Protein AF-A0A6A6FHT8-F1 (afdb_monomer_lite)

InterPro domains:
  IPR003265 HhH-GPD domain [PF00730] (26-100)
  IPR011257 DNA glycosylase [SSF48150] (7-197)
  IPR045138 Methyl-CpG binding protein MeCP2/MBD4 [PTHR15074] (10-194)

Foldseek 3Di:
DFPFLPDPARDDVLVVCQVPLLLSLLLLLLPVQFDCVVSVVLSVVLCVQQVALVSLLPDDLVVQLVSNVVRPVSNVSSVLSNQLSVCCVVQNFAAQWKAFDAQPPHHPFLPPPDHPDIGRGHDLDCGGIDSCPPRGPDDQSSRLSCQQWHVCVRNVQAVTQCRHPGPDPPDDRRNLVGLGPDPVSVSRSCSVCVSVQWRADSVPRDIDGHDPVRNVVSNVD

Sequence (221 aa):
PFPPIGQQFFGIIQEKTWQEPFWMIVATVLLNKTTGRQAAPTFWKIKRRWPEAVDLANADYDELFEMIKHLGLQHQRTKRLQALATAWHTDPPQAGRRYRTLHYPGKGDGKQFKKDETIEEDADHCAGALEIAHIPGCGPYSWDSWRIFCRDVLRGVADDYRGTNAQKDDFEPEWKRVLPGDKELRACLRWMWLKEGIVWNPLTGDRRDATEEEMAKAQRG

Organism: NCBI:txid717836

Secondary structure (DSSP, 8-state):
-PPPTTSS----HHHHHTTSHHHHHHHHHHHTTS-HHHHHHHHHHHHHHS-SHHHHHT--HHHHHHHHGGGS-HHHHHHHHHHHHHHHHHS--BTTBEEE-TT-SSTTTTSSS-TT-EE----S--TTEETTTTSTT--HHHHHHHHHHTHHHHTTS-SSTT-TT-SSTTPPPGGGG---SSHHHHHHHHHHHHHTTEEE-TTT--EEEPPHHHHHHHTT-

Structure (mmCIF, N/CA/C/O backbone):
data_AF-A0A6A6FHT8-F1
#
_entry.id   AF-A0A6A6FHT8-F1
#
loop_
_atom_site.group_PDB
_atom_site.id
_atom_site.type_symbol
_atom_site.label_atom_id
_atom_site.label_alt_id
_atom_site.label_comp_id
_atom_site.label_asym_id
_atom_site.label_entity_id
_atom_site.label_seq_id
_atom_site.pdbx_PDB_ins_code
_atom_site.Cartn_x
_atom_site.Cartn_y
_atom_site.Cartn_z
_atom_site.occupancy
_atom_site.B_iso_or_equiv
_atom_site.auth_seq_id
_atom_site.auth_comp_id
_atom_site.auth_asym_id
_atom_site.auth_atom_id
_atom_site.pdbx_PDB_model_num
ATOM 1 N N . PRO A 1 1 ? -11.183 17.669 3.537 1.00 62.78 1 PRO A N 1
ATOM 2 C CA . PRO A 1 1 ? -12.534 17.065 3.589 1.00 62.78 1 PRO A CA 1
ATOM 3 C C . PRO A 1 1 ? -12.421 15.549 3.443 1.00 62.78 1 PRO A C 1
ATOM 5 O O . PRO A 1 1 ? -11.864 15.084 2.450 1.00 62.78 1 PRO A O 1
ATOM 8 N N . PHE A 1 2 ? -12.849 14.807 4.462 1.00 82.25 2 PHE A N 1
ATOM 9 C CA . PHE A 1 2 ? -12.997 13.358 4.350 1.00 82.25 2 PHE A CA 1
ATOM 10 C C . PHE A 1 2 ? -14.392 13.076 3.783 1.00 82.25 2 PHE A C 1
ATOM 12 O O . PHE A 1 2 ? -15.292 13.895 3.960 1.00 82.25 2 PHE A O 1
ATOM 19 N N . PRO A 1 3 ? -14.602 11.971 3.058 1.00 93.44 3 PRO A N 1
ATOM 20 C CA . PRO A 1 3 ? -15.962 11.593 2.719 1.00 93.44 3 PRO A CA 1
ATOM 21 C C . PRO A 1 3 ? -16.748 11.293 4.007 1.00 93.44 3 PRO A C 1
ATOM 23 O O . PRO A 1 3 ? -16.158 10.808 4.979 1.00 93.44 3 PRO A O 1
ATOM 26 N N . PRO A 1 4 ? -18.072 11.521 4.018 1.00 95.75 4 PRO A N 1
ATOM 27 C CA . PRO A 1 4 ? -18.930 11.086 5.112 1.00 95.75 4 PRO A CA 1
ATOM 28 C C . PRO A 1 4 ? -18.674 9.622 5.483 1.00 95.75 4 PRO A C 1
ATOM 30 O O . PRO A 1 4 ? -18.509 8.783 4.596 1.00 95.75 4 PRO A O 1
ATOM 33 N N . ILE A 1 5 ? -18.691 9.273 6.771 1.00 95.38 5 ILE A N 1
ATOM 34 C CA . ILE A 1 5 ? -18.457 7.881 7.210 1.00 95.38 5 ILE A CA 1
ATOM 35 C C . ILE A 1 5 ? -19.550 6.901 6.757 1.00 95.38 5 ILE A C 1
ATOM 37 O O . ILE A 1 5 ? -19.335 5.696 6.782 1.00 95.38 5 ILE A O 1
ATOM 41 N N . GLY A 1 6 ? -20.695 7.391 6.274 1.00 93.69 6 GLY A N 1
ATOM 42 C CA . GLY A 1 6 ? -21.701 6.558 5.604 1.00 93.69 6 GLY A CA 1
ATOM 43 C C . GLY A 1 6 ? -21.295 6.095 4.197 1.00 93.69 6 GLY A C 1
ATOM 44 O O . GLY A 1 6 ? -21.903 5.174 3.661 1.00 93.69 6 GLY A O 1
ATOM 45 N N . GLN A 1 7 ? -20.274 6.703 3.581 1.00 95.56 7 GLN A N 1
ATOM 46 C CA . GLN A 1 7 ? -19.787 6.296 2.261 1.00 95.56 7 GLN A CA 1
ATOM 47 C C . GLN A 1 7 ? -19.099 4.935 2.318 1.00 95.56 7 GLN A C 1
ATOM 49 O O . GLN A 1 7 ? -18.444 4.586 3.300 1.00 95.56 7 GLN A O 1
ATOM 54 N N . GLN A 1 8 ? -19.196 4.161 1.237 1.00 93.31 8 GLN A N 1
ATOM 55 C CA . GLN A 1 8 ? -18.559 2.846 1.177 1.00 93.31 8 GLN A CA 1
ATOM 56 C C . GLN A 1 8 ? -17.027 2.944 1.105 1.00 93.31 8 GLN A C 1
ATOM 58 O O . GLN A 1 8 ? -16.347 2.099 1.684 1.00 93.31 8 GLN A O 1
ATOM 63 N N . PHE A 1 9 ? -16.489 3.981 0.457 1.00 94.81 9 PHE A N 1
ATOM 64 C CA . PHE A 1 9 ? -15.058 4.132 0.173 1.00 94.81 9 PHE A CA 1
ATOM 65 C C . PHE A 1 9 ? -14.538 5.517 0.563 1.00 94.81 9 PHE A C 1
ATOM 67 O O . PHE A 1 9 ? -15.258 6.512 0.450 1.00 94.81 9 PHE A O 1
ATOM 74 N N . PHE A 1 10 ? -13.265 5.577 0.952 1.00 95.75 10 PHE A N 1
ATOM 75 C CA . PHE A 1 10 ? -12.532 6.824 1.156 1.00 95.75 10 PHE A CA 1
ATOM 76 C C . PHE A 1 10 ? -12.190 7.520 -0.177 1.00 95.75 10 PHE A C 1
ATOM 78 O O . PHE A 1 10 ? -12.208 8.746 -0.285 1.00 95.75 10 PHE A O 1
ATOM 85 N N . GLY A 1 11 ? -11.908 6.734 -1.219 1.00 94.12 11 GLY A N 1
ATOM 86 C CA . GLY A 1 11 ? -11.685 7.190 -2.591 1.00 94.12 11 GLY A CA 1
ATOM 87 C C . GLY A 1 11 ? -10.232 7.148 -3.073 1.00 94.12 11 GLY A C 1
ATOM 88 O O . GLY A 1 11 ? -9.953 7.649 -4.167 1.00 94.12 11 GLY A O 1
ATOM 89 N N . ILE A 1 12 ? -9.309 6.546 -2.316 1.00 95.81 12 ILE A N 1
ATOM 90 C CA . ILE A 1 12 ? -7.924 6.343 -2.776 1.00 95.81 12 ILE A CA 1
ATOM 91 C C . ILE A 1 12 ? -7.831 5.176 -3.766 1.00 95.81 12 ILE A C 1
ATOM 93 O O . ILE A 1 12 ? -8.691 4.299 -3.819 1.00 95.81 12 ILE A O 1
ATOM 97 N N . ILE A 1 13 ? -6.784 5.169 -4.593 1.00 96.19 13 ILE A N 1
ATOM 98 C CA . ILE A 1 13 ? -6.635 4.178 -5.669 1.00 96.19 13 ILE A CA 1
ATOM 99 C C . ILE A 1 13 ? -6.453 2.749 -5.140 1.00 96.19 13 ILE A C 1
ATOM 101 O O . ILE A 1 13 ? -6.876 1.804 -5.801 1.00 96.19 13 ILE A O 1
ATOM 105 N N . GLN A 1 14 ? -5.887 2.588 -3.942 1.00 97.56 14 GLN A N 1
ATOM 106 C CA . GLN A 1 14 ? -5.707 1.293 -3.290 1.00 97.56 14 GLN A CA 1
ATOM 107 C C . GLN A 1 14 ? -7.052 0.587 -3.065 1.00 97.56 14 GLN A C 1
ATOM 109 O O . GLN A 1 14 ? -7.189 -0.580 -3.415 1.00 97.56 14 GLN A O 1
ATOM 114 N N . GLU A 1 15 ? -8.089 1.308 -2.620 1.00 96.50 15 GLU A N 1
ATOM 115 C CA . GLU A 1 15 ? -9.441 0.745 -2.452 1.00 96.50 15 GLU A CA 1
ATOM 116 C C . GLU A 1 15 ? -10.068 0.274 -3.773 1.00 96.50 15 GLU A C 1
ATOM 118 O O . GLU A 1 15 ? -10.983 -0.543 -3.762 1.00 96.50 15 GLU A O 1
ATOM 123 N N . LYS A 1 16 ? -9.583 0.768 -4.918 1.00 95.56 16 LYS A N 1
ATOM 124 C CA . LYS A 1 16 ? -10.068 0.382 -6.252 1.00 95.56 16 LYS A CA 1
ATOM 125 C C . LYS A 1 16 ? -9.263 -0.746 -6.894 1.00 95.56 16 LYS A C 1
ATOM 127 O O . LYS A 1 16 ? -9.655 -1.220 -7.951 1.00 95.56 16 LYS A O 1
ATOM 132 N N . THR A 1 17 ? -8.113 -1.100 -6.323 1.00 97.06 17 THR A N 1
ATOM 133 C CA . THR A 1 17 ? -7.127 -1.995 -6.954 1.00 97.06 17 THR A CA 1
ATOM 134 C C . THR A 1 17 ? -6.677 -3.135 -6.049 1.00 97.06 17 THR A C 1
ATOM 136 O O . THR A 1 17 ? -5.907 -3.974 -6.493 1.00 97.06 17 THR A O 1
ATOM 139 N N . TRP A 1 18 ? -7.157 -3.213 -4.804 1.00 97.75 18 TRP A N 1
ATOM 140 C CA . TRP A 1 18 ? -6.730 -4.233 -3.839 1.00 97.75 18 TRP A CA 1
ATOM 141 C C . TRP A 1 18 ? -6.978 -5.678 -4.298 1.00 97.75 18 TRP A C 1
ATOM 143 O O . TRP A 1 18 ? -6.191 -6.558 -3.972 1.00 97.75 18 TRP A O 1
ATOM 153 N N . GLN A 1 19 ? -8.022 -5.915 -5.102 1.00 97.38 19 GLN A N 1
ATOM 154 C CA . GLN A 1 19 ? -8.317 -7.229 -5.699 1.00 97.38 19 GLN A CA 1
ATOM 155 C C . GLN A 1 19 ? -7.343 -7.615 -6.819 1.00 97.38 19 GLN A C 1
ATOM 157 O O . GLN A 1 19 ? -7.332 -8.752 -7.275 1.00 97.38 19 GLN A O 1
ATOM 162 N N . GLU A 1 20 ? -6.515 -6.671 -7.261 1.00 97.75 20 GLU A N 1
ATOM 163 C CA . GLU A 1 20 ? -5.495 -6.851 -8.284 1.00 97.75 20 GLU A CA 1
ATOM 164 C C . GLU A 1 20 ? -4.140 -6.407 -7.702 1.00 97.75 20 GLU A C 1
ATOM 166 O O . GLU A 1 20 ? -3.636 -5.332 -8.047 1.00 97.75 20 GLU A O 1
ATOM 171 N N . PRO A 1 21 ? -3.527 -7.189 -6.788 1.00 97.81 21 PRO A N 1
ATOM 172 C CA . PRO A 1 21 ? -2.450 -6.685 -5.935 1.00 97.81 21 PRO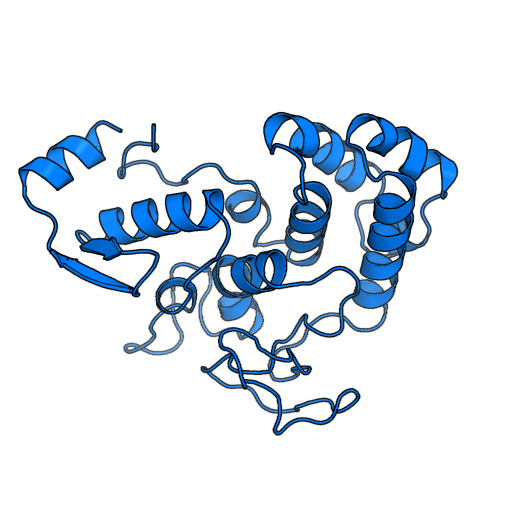 A CA 1
ATOM 173 C C . PRO A 1 21 ? -1.218 -6.189 -6.707 1.00 97.81 21 PRO A C 1
ATOM 175 O O . PRO A 1 21 ? -0.576 -5.223 -6.291 1.00 97.81 21 PRO A O 1
ATOM 178 N N . PHE A 1 22 ? -0.936 -6.775 -7.877 1.00 98.50 22 PHE A N 1
ATOM 179 C CA . PHE A 1 22 ? 0.075 -6.271 -8.813 1.00 98.50 22 PHE A CA 1
ATOM 180 C C . PHE A 1 22 ? -0.175 -4.801 -9.173 1.00 98.50 22 PHE A C 1
ATOM 182 O O . PHE A 1 22 ? 0.691 -3.938 -9.007 1.00 98.50 22 PHE A O 1
ATOM 189 N N . TRP A 1 23 ? -1.396 -4.502 -9.615 1.00 98.50 23 TRP A N 1
ATOM 190 C CA . TRP A 1 23 ? -1.811 -3.167 -10.017 1.00 98.50 23 TRP A CA 1
ATOM 191 C C . TRP A 1 23 ? -1.877 -2.205 -8.832 1.00 98.50 23 TRP A C 1
ATOM 193 O O . TRP A 1 23 ? -1.527 -1.032 -8.989 1.00 98.50 23 TRP A O 1
ATOM 203 N N . MET A 1 24 ? -2.219 -2.684 -7.632 1.00 98.12 24 MET A N 1
ATOM 204 C CA . MET A 1 24 ? -2.124 -1.870 -6.419 1.00 98.12 24 MET A CA 1
ATOM 205 C C . MET A 1 24 ? -0.680 -1.403 -6.170 1.00 98.12 24 MET A C 1
ATOM 207 O O . MET A 1 24 ? -0.456 -0.220 -5.913 1.00 98.12 24 MET A O 1
ATOM 211 N N . ILE A 1 25 ? 0.319 -2.282 -6.310 1.00 98.38 25 ILE A N 1
ATOM 212 C CA . ILE A 1 25 ? 1.737 -1.914 -6.133 1.00 98.38 25 ILE A CA 1
ATOM 213 C C . ILE A 1 25 ? 2.242 -1.031 -7.285 1.00 98.38 25 ILE A C 1
ATOM 215 O O . ILE A 1 25 ? 2.976 -0.068 -7.050 1.00 98.38 25 ILE A O 1
ATOM 219 N N . VAL A 1 26 ? 1.811 -1.263 -8.527 1.00 98.25 26 VAL A N 1
ATOM 220 C CA . VAL A 1 26 ? 2.105 -0.340 -9.640 1.00 98.25 26 VAL A CA 1
ATOM 221 C C . VAL A 1 26 ? 1.583 1.069 -9.332 1.00 98.25 26 VAL A C 1
ATOM 223 O O . VAL A 1 26 ? 2.289 2.059 -9.555 1.00 98.25 26 VAL A O 1
ATOM 226 N N . ALA A 1 27 ? 0.381 1.184 -8.759 1.00 97.75 27 ALA A N 1
ATOM 227 C CA . ALA A 1 27 ? -0.177 2.469 -8.357 1.00 97.75 27 ALA A CA 1
ATOM 228 C C . ALA A 1 27 ? 0.691 3.167 -7.294 1.00 97.75 27 ALA A C 1
ATOM 230 O O . ALA A 1 27 ? 0.946 4.369 -7.422 1.00 97.75 27 ALA A O 1
ATOM 231 N N . THR A 1 28 ? 1.216 2.447 -6.294 1.00 97.19 28 THR A N 1
ATOM 232 C CA . THR A 1 28 ? 2.087 3.064 -5.274 1.00 97.19 28 THR A CA 1
ATOM 233 C C . THR A 1 28 ? 3.394 3.589 -5.871 1.00 97.19 28 THR A C 1
ATOM 235 O O . THR A 1 28 ? 3.855 4.668 -5.490 1.00 97.19 28 THR A O 1
ATOM 238 N N . VAL A 1 29 ? 3.962 2.902 -6.870 1.00 95.75 29 VAL A N 1
ATOM 239 C CA . VAL A 1 29 ? 5.155 3.379 -7.592 1.00 95.75 29 VAL A CA 1
ATOM 240 C C . VAL A 1 29 ? 4.874 4.680 -8.345 1.00 95.75 29 VAL A C 1
ATOM 242 O O . VAL A 1 29 ? 5.706 5.592 -8.312 1.00 95.75 29 VAL A O 1
ATOM 245 N N . LEU A 1 30 ? 3.706 4.809 -8.982 1.00 96.38 30 LEU A N 1
ATOM 246 C CA . LEU A 1 30 ? 3.309 6.031 -9.693 1.00 96.38 30 LEU A CA 1
ATOM 247 C C . LEU A 1 30 ? 3.000 7.208 -8.757 1.00 96.38 30 LEU A C 1
ATOM 249 O O . LEU A 1 30 ? 3.152 8.360 -9.168 1.00 96.38 30 LEU A O 1
ATOM 253 N N . LEU A 1 31 ? 2.581 6.941 -7.520 1.00 95.94 31 LEU A N 1
ATOM 254 C CA . LEU A 1 31 ? 2.260 7.957 -6.511 1.00 95.94 31 LEU A CA 1
ATOM 255 C C . LEU A 1 31 ? 3.491 8.489 -5.764 1.00 95.94 31 LEU A C 1
ATOM 257 O O . LEU A 1 31 ? 3.417 9.518 -5.089 1.00 95.94 31 LEU A O 1
ATOM 261 N N . ASN A 1 32 ? 4.653 7.852 -5.917 1.00 91.88 32 ASN A N 1
ATOM 262 C CA . ASN A 1 32 ? 5.889 8.321 -5.300 1.00 91.88 32 ASN A CA 1
ATOM 263 C C . ASN A 1 32 ? 6.268 9.720 -5.804 1.00 91.88 32 ASN A C 1
ATOM 265 O O . ASN A 1 32 ? 6.739 9.886 -6.930 1.00 91.88 32 ASN A O 1
ATOM 269 N N . LYS A 1 33 ? 6.100 10.718 -4.926 1.00 89.75 33 LYS A N 1
ATOM 270 C CA . LYS A 1 33 ? 6.314 12.150 -5.213 1.00 89.75 33 LYS A CA 1
ATOM 271 C C . LYS A 1 33 ? 5.420 12.693 -6.341 1.00 89.75 33 LYS A C 1
ATOM 273 O O . LYS A 1 33 ? 5.775 13.678 -6.979 1.00 89.75 33 LYS A O 1
ATOM 278 N N . THR A 1 34 ? 4.243 12.103 -6.546 1.00 91.75 34 THR A N 1
ATOM 279 C CA . THR A 1 34 ? 3.264 12.544 -7.552 1.00 91.75 34 THR A CA 1
ATOM 280 C C . THR A 1 34 ? 1.866 12.532 -6.949 1.00 91.75 34 THR A C 1
ATOM 282 O O . THR A 1 34 ? 1.503 11.622 -6.212 1.00 91.75 34 THR A O 1
ATOM 285 N N . THR A 1 35 ? 1.052 13.542 -7.257 1.00 91.62 35 THR A N 1
ATOM 286 C CA . THR A 1 35 ? -0.326 13.582 -6.750 1.00 91.62 35 THR A CA 1
ATOM 287 C C . THR A 1 35 ? -1.192 12.508 -7.409 1.00 91.62 35 THR A C 1
ATOM 289 O O . THR A 1 35 ? -1.043 12.225 -8.599 1.00 91.62 35 THR A O 1
ATOM 292 N N . GLY A 1 36 ? -2.168 11.967 -6.673 1.00 91.50 36 GLY A N 1
ATOM 293 C CA . GLY A 1 36 ? -3.128 11.010 -7.235 1.00 91.50 36 GLY A CA 1
ATOM 294 C C . GLY A 1 36 ? -3.889 11.557 -8.443 1.00 91.50 36 GLY A C 1
ATOM 295 O O . GLY A 1 36 ? -4.091 10.835 -9.414 1.00 91.50 36 GLY A O 1
ATOM 296 N N . ARG A 1 37 ? -4.211 12.858 -8.449 1.00 92.88 37 ARG A N 1
ATOM 297 C CA . ARG A 1 37 ? -4.861 13.532 -9.586 1.00 92.88 37 ARG A CA 1
ATOM 298 C C . ARG A 1 37 ? -4.039 13.449 -10.877 1.00 92.88 37 ARG A C 1
ATOM 300 O O . ARG A 1 37 ? -4.622 13.323 -11.948 1.00 92.88 37 ARG A O 1
ATOM 307 N N . GLN A 1 38 ? -2.713 13.526 -10.781 1.00 94.25 38 GLN A N 1
ATOM 308 C CA . GLN A 1 38 ? -1.818 13.416 -11.935 1.00 94.25 38 GLN A CA 1
ATOM 309 C C . GLN A 1 38 ? -1.534 11.956 -12.300 1.00 94.25 38 GLN A C 1
ATOM 311 O O . GLN A 1 38 ? -1.546 11.606 -13.475 1.00 94.25 38 GLN A O 1
ATOM 316 N N . ALA A 1 39 ? -1.300 11.097 -11.305 1.00 96.06 39 ALA A N 1
ATOM 317 C CA . ALA A 1 39 ? -0.925 9.705 -11.535 1.00 96.06 39 ALA A CA 1
ATOM 318 C C . ALA A 1 39 ? -2.093 8.829 -12.021 1.00 96.06 39 ALA A C 1
ATOM 320 O O . ALA A 1 39 ? -1.877 7.960 -12.862 1.00 96.06 39 ALA A O 1
ATOM 321 N N . ALA A 1 40 ? -3.322 9.047 -11.536 1.00 96.38 40 ALA A N 1
ATOM 322 C CA . ALA A 1 40 ? -4.447 8.146 -11.798 1.00 96.38 40 ALA A CA 1
ATOM 323 C C . ALA A 1 40 ? -4.811 8.004 -13.291 1.00 96.38 40 ALA A C 1
ATOM 325 O O . ALA A 1 40 ? -4.953 6.868 -13.742 1.00 96.38 40 ALA A O 1
ATOM 326 N N . PRO A 1 41 ? -4.921 9.075 -14.106 1.00 97.19 41 PRO A N 1
ATOM 327 C CA . PRO A 1 41 ? -5.200 8.917 -15.537 1.00 97.19 41 PRO A CA 1
ATOM 328 C C . PRO A 1 41 ? -4.133 8.088 -16.261 1.00 97.19 41 PRO A C 1
ATOM 330 O O . PRO A 1 41 ? -4.454 7.283 -17.132 1.00 97.19 41 PRO A O 1
ATOM 333 N N . THR A 1 42 ? -2.868 8.270 -15.888 1.00 97.69 42 THR A N 1
ATOM 334 C CA . THR A 1 42 ? -1.732 7.552 -16.475 1.00 97.69 42 THR A CA 1
ATOM 335 C C . THR A 1 42 ? -1.700 6.099 -16.027 1.00 97.69 42 THR A C 1
ATOM 337 O O . THR A 1 42 ? -1.512 5.224 -16.864 1.00 97.69 42 THR A O 1
ATOM 340 N N . PHE A 1 43 ? -1.990 5.824 -14.755 1.00 98.31 43 PHE A N 1
ATOM 341 C CA . PHE A 1 43 ? -2.168 4.466 -14.242 1.00 98.31 43 PHE A CA 1
ATOM 342 C C . PHE A 1 43 ? -3.182 3.671 -15.077 1.00 98.31 43 PHE A C 1
ATOM 344 O O . PHE A 1 43 ? -2.860 2.596 -15.575 1.00 98.31 43 PHE A O 1
ATOM 351 N N . TRP A 1 44 ? -4.378 4.223 -15.308 1.00 98.06 44 TRP A N 1
ATOM 352 C CA . TRP A 1 44 ? -5.414 3.526 -16.078 1.00 98.06 44 TRP A CA 1
ATOM 353 C C . TRP A 1 44 ? -5.043 3.344 -17.554 1.00 98.06 44 TRP A C 1
ATOM 355 O O . TRP A 1 44 ? -5.445 2.357 -18.167 1.00 98.06 44 TRP A O 1
ATOM 365 N N . LYS A 1 45 ? -4.265 4.268 -18.138 1.00 98.31 45 LYS A N 1
ATOM 366 C CA . LYS A 1 45 ? -3.719 4.102 -19.495 1.00 98.31 45 LYS A CA 1
ATOM 367 C C . LYS A 1 45 ? -2.707 2.957 -19.557 1.00 98.31 45 LYS A C 1
ATOM 369 O O . LYS A 1 45 ? -2.828 2.138 -20.461 1.00 98.31 45 LYS A O 1
ATOM 374 N N . ILE A 1 46 ? -1.782 2.881 -18.595 1.00 98.44 46 ILE A N 1
ATOM 375 C CA . ILE A 1 46 ? -0.795 1.794 -18.482 1.00 98.44 46 ILE A CA 1
ATOM 376 C C . ILE A 1 46 ? -1.520 0.457 -18.330 1.00 98.44 46 ILE A C 1
ATOM 378 O O . ILE A 1 46 ? -1.325 -0.419 -19.163 1.00 98.44 46 ILE A O 1
ATOM 382 N N . LYS A 1 47 ? -2.418 0.335 -17.342 1.00 98.38 47 LYS A N 1
ATOM 383 C CA . LYS A 1 47 ? -3.183 -0.896 -17.082 1.00 98.38 47 LYS A CA 1
ATOM 384 C C . LYS A 1 47 ? -3.978 -1.363 -18.300 1.00 98.38 47 LYS A C 1
ATOM 386 O O . LYS A 1 47 ? -4.055 -2.547 -18.579 1.00 98.38 47 LYS A O 1
ATOM 391 N N . ARG A 1 48 ? -4.573 -0.438 -19.059 1.00 98.44 48 ARG A N 1
ATOM 392 C CA . ARG A 1 48 ? -5.293 -0.791 -20.292 1.00 98.44 48 ARG A CA 1
ATOM 393 C C . ARG A 1 48 ? -4.351 -1.231 -21.416 1.00 98.44 48 ARG A C 1
ATOM 395 O O . ARG A 1 48 ? -4.737 -2.059 -22.232 1.00 98.44 48 ARG A O 1
ATOM 402 N N . ARG A 1 49 ? -3.167 -0.622 -21.515 1.00 98.50 49 ARG A N 1
ATOM 403 C CA . ARG A 1 49 ? -2.202 -0.880 -22.592 1.00 98.50 49 ARG A CA 1
ATOM 404 C C . ARG A 1 49 ? -1.431 -2.185 -22.389 1.00 98.50 49 ARG A C 1
ATOM 406 O O . ARG A 1 49 ? -1.132 -2.848 -23.382 1.00 98.50 49 ARG A O 1
ATOM 413 N N . TRP A 1 50 ? -1.140 -2.514 -21.135 1.00 98.50 50 TRP A N 1
ATOM 414 C CA . TRP A 1 50 ? -0.431 -3.709 -20.691 1.00 98.50 50 TRP A CA 1
ATOM 415 C C . TRP A 1 50 ? -1.228 -4.341 -19.541 1.00 98.50 50 TRP A C 1
ATOM 417 O O . TRP A 1 50 ? -0.982 -3.969 -18.399 1.00 98.50 50 TRP A O 1
ATOM 427 N N . PRO A 1 51 ? -2.235 -5.189 -19.823 1.00 97.56 51 PRO A N 1
ATOM 428 C CA . PRO A 1 51 ? -3.167 -5.707 -18.812 1.00 97.56 51 PRO A CA 1
ATOM 429 C C . PRO A 1 51 ? -2.550 -6.634 -17.764 1.00 97.56 51 PRO A C 1
ATOM 431 O O . PRO A 1 51 ? -2.994 -6.623 -16.613 1.00 97.56 51 PRO A O 1
ATOM 434 N N . GLU A 1 52 ? -1.511 -7.380 -18.134 1.00 97.69 52 GLU A N 1
ATOM 435 C CA . GLU A 1 52 ? -0.839 -8.334 -17.255 1.00 97.69 52 GLU A CA 1
ATOM 436 C C . GLU A 1 52 ? 0.578 -7.880 -16.880 1.00 97.69 52 GLU A C 1
ATOM 438 O O . GLU A 1 52 ? 1.211 -7.060 -17.555 1.00 97.69 52 GLU A O 1
ATOM 443 N N . ALA A 1 53 ? 1.128 -8.459 -15.808 1.00 98.25 53 ALA A N 1
ATOM 444 C CA . ALA A 1 53 ? 2.497 -8.163 -15.379 1.00 98.25 53 ALA A CA 1
ATOM 445 C C . ALA A 1 53 ? 3.533 -8.470 -16.473 1.00 98.25 53 ALA A C 1
ATOM 447 O O . ALA A 1 53 ? 4.464 -7.696 -16.677 1.00 98.25 53 ALA A O 1
ATOM 448 N N . VAL A 1 54 ? 3.346 -9.558 -17.226 1.00 98.44 54 VAL A N 1
ATOM 449 C CA . VAL A 1 54 ? 4.233 -9.926 -18.341 1.00 98.44 54 VAL A CA 1
ATOM 450 C C . VAL A 1 54 ? 4.205 -8.899 -19.477 1.00 98.44 54 VAL A C 1
ATOM 452 O O . VAL A 1 54 ? 5.243 -8.625 -20.079 1.00 98.44 54 VAL A O 1
ATOM 455 N N . ASP A 1 55 ? 3.056 -8.272 -19.734 1.00 98.50 55 ASP A N 1
ATOM 456 C CA . ASP A 1 55 ? 2.930 -7.247 -20.770 1.00 98.50 55 ASP A CA 1
ATOM 457 C C . ASP A 1 55 ? 3.706 -5.991 -20.375 1.00 98.50 55 ASP A C 1
ATOM 459 O O . ASP A 1 55 ? 4.433 -5.429 -21.192 1.00 98.50 55 ASP A O 1
ATOM 463 N N . LEU A 1 56 ? 3.591 -5.565 -19.110 1.00 98.56 56 LEU A N 1
ATOM 464 C CA . LEU A 1 56 ? 4.304 -4.388 -18.610 1.00 98.56 56 LEU A CA 1
ATOM 465 C C . LEU A 1 56 ? 5.810 -4.649 -18.480 1.00 98.56 56 LEU A C 1
ATOM 467 O O . LEU A 1 56 ? 6.612 -3.739 -18.686 1.00 98.56 56 LEU A O 1
ATOM 471 N N . ALA A 1 57 ? 6.203 -5.885 -18.167 1.00 98.44 57 ALA A N 1
ATOM 472 C CA . ALA A 1 57 ? 7.601 -6.302 -18.140 1.00 98.44 57 ALA A CA 1
ATOM 473 C C . ALA A 1 57 ? 8.249 -6.216 -19.532 1.00 98.44 57 ALA A C 1
ATOM 475 O O . ALA A 1 57 ? 9.386 -5.765 -19.649 1.00 98.44 57 ALA A O 1
ATOM 476 N N . ASN A 1 58 ? 7.507 -6.602 -20.576 1.00 98.38 58 ASN A N 1
ATOM 477 C CA . ASN A 1 58 ? 7.950 -6.583 -21.974 1.00 98.38 58 ASN A CA 1
ATOM 478 C C . ASN A 1 58 ? 7.579 -5.291 -22.721 1.00 98.38 58 ASN A C 1
ATOM 480 O O . ASN A 1 58 ? 7.764 -5.209 -23.936 1.00 98.38 58 ASN A O 1
ATOM 484 N N . ALA A 1 59 ? 7.038 -4.292 -22.020 1.00 98.38 59 ALA A N 1
ATOM 485 C CA . ALA A 1 59 ? 6.679 -3.016 -22.613 1.00 98.38 59 ALA A CA 1
ATOM 486 C C . ALA A 1 59 ? 7.901 -2.360 -23.262 1.00 98.38 59 ALA A C 1
ATOM 488 O O . ALA A 1 59 ? 8.987 -2.354 -22.674 1.00 98.38 59 ALA A O 1
ATOM 489 N N . ASP A 1 60 ? 7.709 -1.755 -24.435 1.00 98.44 60 ASP A N 1
ATOM 490 C CA . ASP A 1 60 ? 8.738 -0.914 -25.034 1.00 98.44 60 ASP A CA 1
ATOM 491 C C . ASP A 1 60 ? 9.092 0.234 -24.075 1.00 98.44 60 ASP A C 1
ATOM 493 O O . ASP A 1 60 ? 8.215 0.896 -23.501 1.00 98.44 60 ASP A O 1
ATOM 497 N N . TYR A 1 61 ? 10.394 0.434 -23.860 1.00 98.19 61 TYR A N 1
ATOM 498 C CA . TYR A 1 61 ? 10.876 1.405 -22.885 1.00 98.19 61 TYR A CA 1
ATOM 499 C C . TYR A 1 61 ? 10.445 2.825 -23.264 1.00 98.19 61 TYR A C 1
ATOM 501 O O . TYR A 1 61 ? 10.006 3.574 -22.386 1.00 98.19 61 TYR A O 1
ATOM 509 N N . ASP A 1 62 ? 10.559 3.190 -24.543 1.00 98.31 62 ASP A N 1
ATOM 510 C CA . ASP A 1 62 ? 10.263 4.538 -25.021 1.00 98.31 62 ASP A CA 1
ATOM 511 C C . ASP A 1 62 ? 8.752 4.801 -25.001 1.00 98.31 62 ASP A C 1
ATOM 513 O O . ASP A 1 62 ? 8.327 5.864 -24.543 1.00 98.31 62 ASP A O 1
ATOM 517 N N . GLU A 1 63 ? 7.922 3.818 -25.362 1.00 98.38 63 GLU A N 1
ATOM 518 C CA . GLU A 1 63 ? 6.459 3.903 -25.240 1.00 98.38 63 GLU A CA 1
ATOM 519 C C . GLU A 1 63 ? 6.027 4.145 -23.782 1.00 98.38 63 GLU A C 1
ATOM 521 O O . GLU A 1 63 ? 5.252 5.068 -23.491 1.00 98.38 63 GLU A O 1
ATOM 526 N N . LEU A 1 64 ? 6.543 3.351 -22.836 1.00 98.44 64 LEU A N 1
ATOM 527 C CA . LEU A 1 64 ? 6.226 3.513 -21.414 1.00 98.44 64 LEU A CA 1
ATOM 528 C C . LEU A 1 64 ? 6.762 4.842 -20.867 1.00 98.44 64 LEU A C 1
ATOM 530 O O . LEU A 1 64 ? 6.062 5.535 -20.121 1.00 98.44 64 LEU A O 1
ATOM 534 N N . PHE A 1 65 ? 7.984 5.220 -21.242 1.00 98.31 65 PHE A N 1
ATOM 535 C CA . PHE A 1 65 ? 8.597 6.490 -20.865 1.00 98.31 65 PHE A CA 1
ATOM 536 C C . PHE A 1 65 ? 7.756 7.682 -21.319 1.00 98.31 65 PHE A C 1
ATOM 538 O O . PHE A 1 65 ? 7.431 8.550 -20.504 1.00 98.31 65 PHE A O 1
ATOM 545 N N . GLU A 1 66 ? 7.355 7.707 -22.586 1.00 98.12 66 GLU A N 1
ATOM 546 C CA . GLU A 1 66 ? 6.533 8.767 -23.165 1.00 98.12 66 GLU A CA 1
ATOM 547 C C . GLU A 1 66 ? 5.186 8.892 -22.447 1.00 98.12 66 GLU A C 1
ATOM 549 O O . GLU A 1 66 ? 4.717 10.003 -22.177 1.00 98.12 66 GLU A O 1
ATOM 554 N N . MET A 1 67 ? 4.603 7.763 -22.034 1.00 97.44 67 MET A N 1
ATOM 555 C CA . MET A 1 67 ? 3.357 7.749 -21.273 1.00 97.44 67 MET A CA 1
ATOM 556 C C . MET A 1 67 ? 3.504 8.374 -19.879 1.00 97.44 67 MET A C 1
ATOM 558 O O . MET A 1 67 ? 2.570 9.027 -19.410 1.00 97.44 67 MET A O 1
ATOM 562 N N . ILE A 1 68 ? 4.657 8.225 -19.214 1.00 96.81 68 ILE A N 1
ATOM 563 C CA . ILE A 1 68 ? 4.860 8.681 -17.826 1.00 96.81 68 ILE A CA 1
ATOM 564 C C . ILE A 1 68 ? 5.705 9.950 -17.681 1.00 96.81 68 ILE A C 1
ATOM 566 O O . ILE A 1 68 ? 5.802 10.473 -16.569 1.00 96.81 68 ILE A O 1
ATOM 570 N N . LYS A 1 69 ? 6.303 10.476 -18.760 1.00 96.00 69 LYS A N 1
ATOM 571 C CA . LYS A 1 69 ? 7.282 11.581 -18.694 1.00 96.00 69 LYS A CA 1
ATOM 572 C C . LYS A 1 69 ? 6.793 12.826 -17.959 1.00 96.00 69 LYS A C 1
ATOM 574 O O . LYS A 1 69 ? 7.567 13.500 -17.288 1.00 96.00 69 LYS A O 1
ATOM 579 N N . HIS A 1 70 ? 5.493 13.093 -18.034 1.00 95.44 70 HIS A N 1
ATOM 580 C CA . HIS A 1 70 ? 4.844 14.240 -17.404 1.00 95.44 70 HIS A CA 1
ATOM 581 C C . HIS A 1 70 ? 4.679 14.110 -15.877 1.00 95.44 70 HIS A C 1
ATOM 583 O O . HIS A 1 70 ? 4.286 15.076 -15.227 1.00 95.44 70 HIS A O 1
ATOM 589 N N . LEU A 1 71 ? 4.953 12.939 -15.291 1.00 95.12 71 LEU A N 1
ATOM 590 C CA . LEU A 1 71 ? 4.817 12.694 -13.850 1.00 95.12 71 LEU A CA 1
ATOM 591 C C . LEU A 1 71 ? 6.097 12.994 -13.050 1.00 95.12 71 LEU A C 1
ATOM 593 O O . LEU A 1 71 ? 6.050 13.003 -11.818 1.00 95.12 71 LEU A O 1
ATOM 597 N N . GLY A 1 72 ? 7.221 13.236 -13.735 1.00 91.94 72 GLY A N 1
ATOM 598 C CA . GLY A 1 72 ? 8.544 13.398 -13.131 1.00 91.94 72 GLY A CA 1
ATOM 599 C C . GLY A 1 72 ? 9.201 12.073 -12.719 1.00 91.94 72 GLY A C 1
ATOM 600 O O . GLY A 1 72 ? 8.552 11.029 -12.615 1.00 91.94 72 GLY A O 1
ATOM 601 N N . LEU A 1 73 ? 10.522 12.107 -12.488 1.00 92.81 73 LEU A N 1
ATOM 602 C CA . LEU A 1 73 ? 11.357 10.927 -12.184 1.00 92.81 73 LEU A CA 1
ATOM 603 C C . LEU A 1 73 ? 11.241 9.809 -13.235 1.00 92.81 73 LEU A C 1
ATOM 605 O O . LEU A 1 73 ? 11.442 8.632 -12.940 1.00 92.81 73 LEU A O 1
ATOM 609 N N . GLN A 1 74 ? 10.910 10.178 -14.466 1.00 93.06 74 GLN A N 1
ATOM 610 C CA . GLN A 1 74 ? 10.421 9.290 -15.507 1.00 93.06 74 GLN A CA 1
ATOM 611 C C . GLN A 1 74 ? 11.404 8.175 -15.865 1.00 93.06 74 GLN A C 1
ATOM 613 O O . GLN A 1 74 ? 11.009 7.022 -15.846 1.00 93.06 74 GLN A O 1
ATOM 618 N N . HIS A 1 75 ? 12.701 8.460 -16.037 1.00 95.69 75 HIS A N 1
ATOM 619 C CA . HIS A 1 75 ? 13.697 7.415 -16.315 1.00 95.69 75 HIS A CA 1
ATOM 620 C C . HIS A 1 75 ? 13.762 6.362 -15.203 1.00 95.69 75 HIS A C 1
ATOM 622 O O . HIS A 1 75 ? 13.791 5.161 -15.464 1.00 95.69 75 HIS A O 1
ATOM 628 N N . GLN A 1 76 ? 13.776 6.806 -13.943 1.00 95.75 76 GLN A N 1
ATOM 629 C CA . GLN A 1 76 ? 13.801 5.895 -12.802 1.00 95.75 76 GLN A CA 1
ATOM 630 C C . GLN A 1 76 ? 12.478 5.133 -12.680 1.00 95.75 76 GLN A C 1
ATOM 632 O O . GLN A 1 76 ? 12.476 3.955 -12.335 1.00 95.75 76 GLN A O 1
ATOM 637 N N . ARG A 1 77 ? 11.358 5.797 -12.962 1.00 95.69 77 ARG A N 1
ATOM 638 C CA . ARG A 1 77 ? 10.019 5.224 -12.879 1.00 95.69 77 ARG A CA 1
ATOM 639 C C . ARG A 1 77 ? 9.776 4.177 -13.964 1.00 95.69 77 ARG A C 1
ATOM 641 O O . ARG A 1 77 ? 9.306 3.106 -13.614 1.00 95.69 77 ARG A O 1
ATOM 648 N N . THR A 1 78 ? 10.165 4.429 -15.214 1.00 97.69 78 THR A N 1
ATOM 649 C CA . THR A 1 78 ? 10.066 3.461 -16.321 1.00 97.69 78 THR A CA 1
ATOM 650 C C . THR A 1 78 ? 10.818 2.184 -15.963 1.00 97.69 78 THR A C 1
ATOM 652 O O . THR A 1 78 ? 10.221 1.113 -15.912 1.00 97.69 78 THR A O 1
ATOM 655 N N . LYS A 1 79 ? 12.098 2.314 -15.579 1.00 97.56 79 LYS A N 1
ATOM 656 C CA . LYS A 1 79 ? 12.931 1.169 -15.176 1.00 97.56 79 LYS A CA 1
ATOM 657 C C . LYS A 1 79 ? 12.346 0.414 -13.984 1.00 97.56 79 LYS A C 1
ATOM 659 O O . LYS A 1 79 ? 12.366 -0.810 -13.965 1.00 97.56 79 LYS A O 1
ATOM 664 N N . ARG A 1 80 ? 11.828 1.134 -12.982 1.00 97.25 80 ARG A N 1
ATOM 665 C CA . ARG A 1 80 ? 11.200 0.518 -11.803 1.00 97.25 80 ARG A CA 1
ATOM 666 C C . ARG A 1 80 ? 9.928 -0.239 -12.154 1.00 97.25 80 ARG A C 1
ATOM 668 O O . ARG A 1 80 ? 9.749 -1.319 -11.621 1.00 97.25 80 ARG A O 1
ATOM 675 N N . LEU A 1 81 ? 9.071 0.307 -13.015 1.00 98.25 81 LEU A N 1
ATOM 676 C CA . LEU A 1 81 ? 7.837 -0.360 -13.433 1.00 98.25 81 LEU A CA 1
ATOM 677 C C . LEU A 1 81 ? 8.134 -1.662 -14.178 1.00 98.25 81 LEU A C 1
ATOM 679 O O . LEU A 1 81 ? 7.560 -2.684 -13.824 1.00 98.25 81 LEU A O 1
ATOM 683 N N . GLN A 1 82 ? 9.074 -1.644 -15.127 1.00 98.50 82 GLN A N 1
ATOM 684 C CA . GLN A 1 82 ? 9.501 -2.858 -15.829 1.00 98.50 82 GLN A CA 1
ATOM 685 C C . GLN A 1 82 ? 10.121 -3.874 -14.862 1.00 98.50 82 GLN A C 1
ATOM 687 O O . GLN A 1 82 ? 9.691 -5.018 -14.833 1.00 98.50 82 GLN A O 1
ATOM 692 N N . ALA A 1 83 ? 11.062 -3.458 -14.004 1.00 98.56 83 ALA A N 1
ATOM 693 C CA . ALA A 1 83 ? 11.708 -4.364 -13.048 1.00 98.56 83 ALA A CA 1
ATOM 694 C C . ALA A 1 83 ? 10.726 -4.966 -12.027 1.00 98.56 83 ALA A C 1
ATOM 696 O O . ALA A 1 83 ? 10.818 -6.148 -11.704 1.00 98.56 83 ALA A O 1
ATOM 697 N N . LEU A 1 84 ? 9.781 -4.162 -11.532 1.00 98.56 84 LEU A N 1
ATOM 698 C CA . LEU A 1 84 ? 8.684 -4.614 -10.678 1.00 98.56 84 LEU A CA 1
ATOM 699 C C . LEU A 1 84 ? 7.845 -5.659 -11.409 1.00 98.56 84 LEU A C 1
ATOM 701 O O . LEU A 1 84 ? 7.594 -6.724 -10.855 1.00 98.56 84 LEU A O 1
ATOM 705 N N . ALA A 1 85 ? 7.439 -5.373 -12.646 1.00 98.69 85 ALA A N 1
ATOM 706 C CA . ALA A 1 85 ? 6.611 -6.262 -13.448 1.00 98.69 85 ALA A CA 1
ATOM 707 C C . ALA A 1 85 ? 7.321 -7.581 -13.780 1.00 98.69 85 ALA A C 1
ATOM 709 O O . ALA A 1 85 ? 6.728 -8.646 -13.617 1.00 98.69 85 ALA A O 1
ATOM 710 N N . THR A 1 86 ? 8.609 -7.537 -14.138 1.00 98.75 86 THR A N 1
ATOM 711 C CA . THR A 1 86 ? 9.440 -8.733 -14.326 1.00 98.75 86 THR A CA 1
ATOM 712 C C . THR A 1 86 ? 9.507 -9.565 -13.049 1.00 98.75 86 THR A C 1
ATOM 714 O O . THR A 1 86 ? 9.275 -10.771 -13.100 1.00 98.75 86 THR A O 1
ATOM 717 N N . ALA A 1 87 ? 9.793 -8.940 -11.901 1.00 98.44 87 ALA A N 1
ATOM 718 C CA . ALA A 1 87 ? 9.887 -9.651 -10.628 1.00 98.44 87 ALA A CA 1
ATOM 719 C C . ALA A 1 87 ? 8.544 -10.263 -10.216 1.00 98.44 87 ALA A C 1
ATOM 721 O O . ALA A 1 87 ? 8.510 -11.417 -9.811 1.00 98.44 87 ALA A O 1
ATOM 722 N N . TRP A 1 88 ? 7.443 -9.528 -10.385 1.00 98.56 88 TRP A N 1
ATOM 723 C CA . TRP A 1 88 ? 6.101 -10.018 -10.074 1.00 98.56 88 TRP A CA 1
ATOM 724 C C . TRP A 1 88 ? 5.689 -11.188 -10.963 1.00 98.56 88 TRP A C 1
ATOM 726 O O . TRP A 1 88 ? 5.089 -12.143 -10.486 1.00 98.56 88 TRP A O 1
ATOM 736 N N . HIS A 1 89 ? 6.004 -11.118 -12.256 1.00 98.38 89 HIS A N 1
ATOM 737 C CA . HIS A 1 89 ? 5.727 -12.208 -13.185 1.00 98.38 89 HIS A CA 1
ATOM 738 C C . HIS A 1 89 ? 6.570 -13.456 -12.877 1.00 98.38 89 HIS A C 1
ATOM 740 O O . HIS A 1 89 ? 6.078 -14.570 -13.015 1.00 98.38 89 HIS A O 1
ATOM 746 N N . THR A 1 90 ? 7.823 -13.266 -12.451 1.00 98.19 90 THR A N 1
ATOM 747 C CA . THR A 1 90 ? 8.774 -14.361 -12.197 1.00 98.19 90 THR A CA 1
ATOM 748 C C . THR A 1 90 ? 8.550 -15.034 -10.841 1.00 98.19 90 THR A C 1
ATOM 750 O O . THR A 1 90 ? 8.566 -16.258 -10.758 1.00 98.19 90 THR A O 1
ATOM 753 N N . ASP A 1 91 ? 8.369 -14.249 -9.779 1.00 97.19 91 ASP A N 1
ATOM 754 C CA . ASP A 1 91 ? 8.213 -14.721 -8.399 1.00 97.19 91 ASP A CA 1
ATOM 755 C C . ASP A 1 91 ? 7.117 -13.899 -7.693 1.00 97.19 91 ASP A C 1
ATOM 757 O O . ASP A 1 91 ? 7.427 -12.987 -6.913 1.00 97.19 91 ASP A O 1
ATOM 761 N N . PRO A 1 92 ? 5.827 -14.142 -8.003 1.00 97.44 92 PRO A N 1
ATOM 762 C CA . PRO A 1 92 ? 4.732 -13.398 -7.394 1.00 97.44 92 PRO A CA 1
ATOM 763 C C . PRO A 1 92 ? 4.664 -13.650 -5.876 1.00 97.44 92 PRO A C 1
ATOM 765 O O . PRO A 1 92 ? 5.051 -14.727 -5.409 1.00 97.44 92 PRO A O 1
ATOM 768 N N . PRO A 1 93 ? 4.138 -12.689 -5.091 1.00 97.56 93 PRO A N 1
ATOM 769 C CA . PRO A 1 93 ? 3.927 -12.865 -3.655 1.00 97.56 93 PRO A CA 1
ATOM 770 C C . PRO A 1 93 ? 3.029 -14.068 -3.357 1.00 97.56 93 PRO A C 1
ATOM 772 O O . PRO A 1 93 ? 2.011 -14.266 -4.019 1.00 97.56 93 PRO A O 1
ATOM 775 N N . GLN A 1 94 ? 3.388 -14.842 -2.336 1.00 96.38 94 GLN A N 1
ATOM 776 C CA . GLN A 1 94 ? 2.695 -16.070 -1.944 1.00 96.38 94 GLN A CA 1
ATOM 777 C C . GLN A 1 94 ? 2.449 -16.081 -0.435 1.00 96.38 94 GLN A C 1
ATOM 779 O O . GLN A 1 94 ? 3.274 -15.596 0.342 1.00 96.38 94 GLN A O 1
ATOM 784 N N . ALA A 1 95 ? 1.317 -16.647 -0.016 1.00 95.62 95 ALA A N 1
ATOM 785 C CA . ALA A 1 95 ? 1.049 -16.890 1.397 1.00 95.62 95 ALA A CA 1
ATOM 786 C C . ALA A 1 95 ? 2.141 -17.786 2.003 1.00 95.62 95 ALA A C 1
ATOM 788 O O . ALA A 1 95 ? 2.601 -18.735 1.370 1.00 95.62 95 ALA A O 1
ATOM 789 N N . GLY A 1 96 ? 2.571 -17.463 3.223 1.00 95.00 96 GLY A N 1
ATOM 790 C CA . GLY A 1 96 ? 3.616 -18.212 3.922 1.00 95.00 96 GLY A CA 1
ATOM 791 C C . GLY A 1 96 ? 5.039 -18.002 3.400 1.00 95.00 96 GLY A C 1
ATOM 792 O O . GLY A 1 96 ? 5.955 -18.612 3.937 1.00 95.00 96 GLY A O 1
ATOM 793 N N . ARG A 1 97 ? 5.266 -17.129 2.407 1.00 96.56 97 ARG A N 1
ATOM 794 C CA . ARG A 1 97 ? 6.609 -16.816 1.900 1.00 96.56 97 ARG A CA 1
ATOM 795 C C . ARG A 1 97 ? 6.899 -15.324 2.012 1.00 96.56 97 ARG A C 1
ATOM 797 O O . ARG A 1 97 ? 6.277 -14.500 1.346 1.00 96.56 97 ARG A O 1
ATOM 804 N N . ARG A 1 98 ? 7.851 -14.967 2.875 1.00 96.88 98 ARG A N 1
ATOM 805 C CA . ARG A 1 98 ? 8.203 -13.576 3.198 1.00 96.88 98 ARG A CA 1
ATOM 806 C C . ARG A 1 98 ? 9.683 -13.301 2.962 1.00 96.88 98 ARG A C 1
ATOM 808 O O . ARG A 1 98 ? 10.516 -14.202 2.991 1.00 96.88 98 ARG A O 1
ATOM 815 N N . TYR A 1 99 ? 10.013 -12.028 2.774 1.00 96.81 99 TYR A N 1
ATOM 816 C CA . TYR A 1 99 ? 11.374 -11.558 2.525 1.00 96.81 99 TYR A CA 1
ATOM 817 C C . TYR A 1 99 ? 11.692 -10.379 3.435 1.00 96.81 99 TYR A C 1
ATOM 819 O O . TYR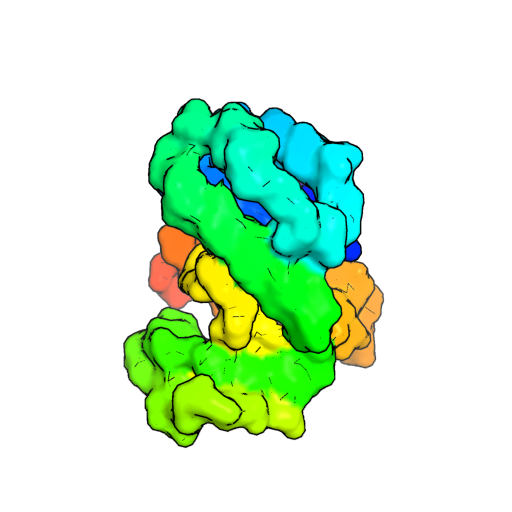 A 1 99 ? 10.804 -9.649 3.882 1.00 96.81 99 TYR A O 1
ATOM 827 N N . ARG A 1 100 ? 12.978 -10.189 3.717 1.00 96.94 100 ARG A N 1
ATOM 828 C CA . ARG A 1 100 ? 13.456 -9.218 4.700 1.00 96.94 100 ARG A CA 1
ATOM 829 C C . ARG A 1 100 ? 13.075 -7.771 4.359 1.00 96.94 100 ARG A C 1
ATOM 831 O O . ARG A 1 100 ? 13.457 -7.241 3.319 1.00 96.94 100 ARG A O 1
ATOM 838 N N . THR A 1 101 ? 12.487 -7.074 5.328 1.00 96.00 101 THR A N 1
ATOM 839 C CA . THR A 1 101 ? 12.293 -5.615 5.331 1.00 96.00 101 THR A CA 1
ATOM 840 C C . THR A 1 101 ? 13.122 -4.972 6.443 1.00 96.00 101 THR A C 1
ATOM 842 O O . THR A 1 101 ? 12.674 -4.820 7.579 1.00 96.00 101 THR A O 1
ATOM 845 N N . LEU A 1 102 ? 14.367 -4.601 6.142 1.00 95.88 102 LEU A N 1
ATOM 846 C CA . LEU A 1 102 ? 15.256 -4.006 7.142 1.00 95.88 102 LEU A CA 1
ATOM 847 C C . LEU A 1 102 ? 14.716 -2.652 7.637 1.00 95.88 102 LEU A C 1
ATOM 849 O O . LEU A 1 102 ? 14.447 -1.760 6.836 1.00 95.88 102 LEU A O 1
ATOM 853 N N . HIS A 1 103 ? 14.642 -2.489 8.961 1.00 96.50 103 HIS A N 1
ATOM 854 C CA . HIS A 1 103 ? 14.137 -1.290 9.641 1.00 96.50 103 HIS A CA 1
ATOM 855 C C . HIS A 1 103 ? 12.661 -0.972 9.358 1.00 96.50 103 HIS A C 1
ATOM 857 O O . HIS A 1 103 ? 12.278 0.198 9.343 1.00 96.50 103 HIS A O 1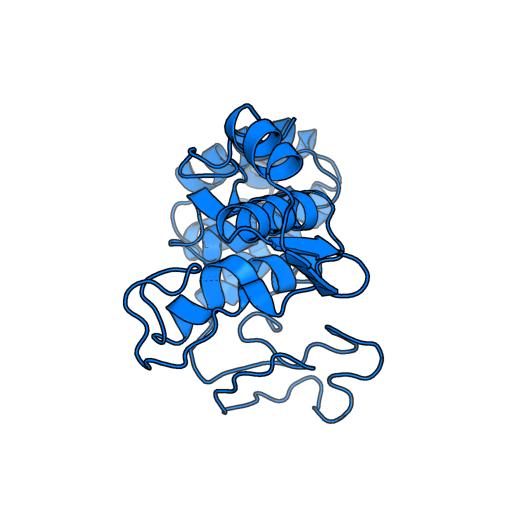
ATOM 863 N N . TYR A 1 104 ? 11.844 -2.004 9.138 1.00 97.06 104 TYR A N 1
ATOM 864 C CA . TYR A 1 104 ? 10.404 -1.861 8.959 1.00 97.06 104 TYR A CA 1
ATOM 865 C C . TYR A 1 104 ? 9.615 -2.898 9.783 1.00 97.06 104 TYR A C 1
ATOM 867 O O . TYR A 1 104 ? 9.986 -4.074 9.757 1.00 97.06 104 TYR A O 1
ATOM 875 N N . PRO A 1 105 ? 8.504 -2.497 10.438 1.00 95.12 105 PRO A N 1
ATOM 876 C CA . PRO A 1 105 ? 7.986 -1.126 10.512 1.00 95.12 105 PRO A CA 1
ATOM 877 C C . PRO A 1 105 ? 8.810 -0.219 11.437 1.00 95.12 105 PRO A C 1
ATOM 879 O O . PRO A 1 105 ? 8.787 1.000 11.274 1.00 95.12 105 PRO A O 1
ATOM 882 N N . GLY A 1 106 ? 9.567 -0.794 12.372 1.00 94.94 106 GLY A N 1
ATOM 883 C CA . GLY A 1 106 ? 10.389 -0.083 13.339 1.00 94.94 106 GLY A CA 1
ATOM 884 C C . GLY A 1 106 ? 11.891 -0.170 13.068 1.00 94.94 106 GLY A C 1
ATOM 885 O O . GLY A 1 106 ? 12.420 -1.068 12.404 1.00 94.94 106 GLY A O 1
ATOM 886 N N . LYS A 1 107 ? 12.638 0.773 13.651 1.00 95.62 107 LYS A N 1
ATOM 887 C CA . LYS A 1 107 ? 14.103 0.758 13.609 1.00 95.62 107 LYS A CA 1
ATOM 888 C C . LYS A 1 107 ? 14.639 -0.447 14.386 1.00 95.62 107 LYS A C 1
ATOM 890 O O . LYS A 1 107 ? 14.625 -0.458 15.607 1.00 95.62 107 LYS A O 1
ATOM 895 N N . GLY A 1 108 ? 15.223 -1.395 13.663 1.00 96.12 108 GLY A N 1
ATOM 896 C CA . GLY A 1 108 ? 15.863 -2.584 14.242 1.00 96.12 108 GLY A CA 1
ATOM 897 C C . GLY A 1 108 ? 15.250 -3.878 13.728 1.00 96.12 108 GLY A C 1
ATOM 898 O O . GLY A 1 108 ? 15.956 -4.881 13.657 1.00 96.12 108 GLY A O 1
ATOM 899 N N . ASP A 1 109 ? 14.007 -3.804 13.261 1.00 96.25 109 ASP A N 1
ATOM 900 C CA . ASP A 1 109 ? 13.293 -4.930 12.680 1.00 96.25 109 ASP A CA 1
ATOM 901 C C . ASP A 1 109 ? 14.027 -5.491 11.460 1.00 96.25 109 ASP A C 1
ATOM 903 O O . ASP A 1 109 ? 14.661 -4.766 10.680 1.00 96.25 109 ASP A O 1
ATOM 907 N N . GLY A 1 110 ? 13.976 -6.813 11.327 1.00 94.81 110 GLY A N 1
ATOM 908 C CA . GLY A 1 110 ? 14.595 -7.553 10.235 1.00 94.81 110 GLY A CA 1
ATOM 909 C C . GLY A 1 110 ? 16.117 -7.648 10.325 1.00 94.81 110 GLY A C 1
ATOM 910 O O . GLY A 1 110 ? 16.750 -8.079 9.366 1.00 94.81 110 GLY A O 1
ATOM 911 N N . LYS A 1 111 ? 16.758 -7.247 11.431 1.00 95.62 111 LYS A N 1
ATOM 912 C CA . LYS A 1 111 ? 18.201 -7.486 11.643 1.00 95.62 111 LYS A CA 1
ATOM 913 C C . LYS A 1 111 ? 18.545 -8.965 11.816 1.00 95.62 111 LYS A C 1
ATOM 915 O O . LYS A 1 111 ? 19.658 -9.347 11.475 1.00 95.62 111 LYS A O 1
ATOM 920 N N . GLN A 1 112 ? 17.602 -9.752 12.322 1.00 92.81 112 GLN A N 1
ATOM 921 C CA . GLN A 1 112 ? 17.735 -11.189 12.537 1.00 92.81 112 GLN A CA 1
ATOM 922 C C . GLN A 1 112 ? 17.755 -11.996 11.231 1.00 92.81 112 GLN A C 1
ATOM 924 O O . GLN A 1 112 ? 18.345 -13.069 11.198 1.00 92.81 112 GLN A O 1
ATOM 929 N N . PHE A 1 113 ? 17.155 -11.468 10.161 1.00 93.31 113 PHE A N 1
ATOM 930 C CA . PHE A 1 113 ? 17.071 -12.146 8.869 1.00 93.31 113 PHE A CA 1
ATOM 931 C C . PHE A 1 113 ? 18.255 -11.792 7.974 1.00 93.31 113 PHE A C 1
ATOM 933 O O . PHE A 1 113 ? 18.731 -10.646 7.955 1.00 93.31 113 PHE A O 1
ATOM 940 N N . LYS A 1 114 ? 18.716 -12.755 7.176 1.00 91.81 114 LYS A N 1
ATOM 941 C CA . LYS A 1 114 ? 19.713 -12.494 6.131 1.00 91.81 114 LYS A CA 1
ATOM 942 C C . LYS A 1 114 ? 19.047 -11.802 4.941 1.00 91.81 114 LYS A C 1
ATOM 944 O O . LYS A 1 114 ? 17.834 -11.809 4.781 1.00 91.81 114 LYS A O 1
ATOM 949 N N . LYS A 1 115 ? 19.845 -11.107 4.126 1.00 86.75 115 LYS A N 1
ATOM 950 C CA . LYS A 1 115 ? 19.324 -10.291 3.014 1.00 86.75 115 LYS A CA 1
ATOM 951 C C . LYS A 1 115 ? 18.619 -11.134 1.943 1.00 86.75 115 LYS A C 1
ATOM 953 O O . LYS A 1 115 ? 17.564 -10.726 1.480 1.00 86.75 115 LYS A O 1
ATOM 958 N N . ASP A 1 116 ? 19.198 -12.279 1.604 1.00 85.75 116 ASP A N 1
ATOM 959 C CA . ASP A 1 116 ? 18.743 -13.135 0.500 1.00 85.75 116 ASP A CA 1
ATOM 960 C C . ASP A 1 116 ? 18.013 -14.393 1.010 1.00 85.75 116 ASP A C 1
ATOM 962 O O . ASP A 1 116 ? 17.827 -15.367 0.288 1.00 85.75 116 ASP A O 1
ATOM 966 N N . GLU A 1 117 ? 17.628 -14.388 2.286 1.00 87.81 117 GLU A N 1
ATOM 967 C CA . GLU A 1 117 ? 16.888 -15.475 2.914 1.00 87.81 117 GLU A CA 1
ATOM 968 C C . GLU A 1 117 ? 15.394 -15.319 2.641 1.00 87.81 117 GLU A C 1
ATOM 970 O O . GLU A 1 117 ? 14.804 -14.260 2.870 1.00 87.81 117 GLU A O 1
ATOM 975 N N . THR A 1 118 ? 14.799 -16.401 2.149 1.00 91.19 118 THR A N 1
ATOM 976 C CA . THR A 1 118 ? 13.348 -16.559 2.101 1.00 91.19 118 THR A CA 1
ATOM 977 C C . THR A 1 118 ? 12.889 -17.093 3.453 1.00 91.19 118 THR A C 1
ATOM 979 O O . THR A 1 118 ? 13.452 -18.057 3.964 1.00 91.19 118 THR A O 1
ATOM 982 N N . ILE A 1 119 ? 11.871 -16.461 4.027 1.00 92.38 119 ILE A N 1
ATOM 983 C CA . ILE A 1 119 ? 11.271 -16.841 5.304 1.00 92.38 119 ILE A CA 1
ATOM 984 C C . ILE A 1 119 ? 9.975 -17.589 4.978 1.00 92.38 119 ILE A C 1
ATOM 986 O O . ILE A 1 119 ? 8.962 -16.967 4.651 1.00 92.38 119 ILE A O 1
ATOM 990 N N . GLU A 1 120 ? 10.038 -18.920 5.007 1.00 84.69 120 GLU A N 1
ATOM 991 C CA . GLU A 1 120 ? 8.930 -19.834 4.679 1.00 84.69 120 GLU A CA 1
ATOM 992 C C . GLU A 1 120 ? 8.048 -20.113 5.901 1.00 84.69 120 GLU A C 1
ATOM 994 O O . GLU A 1 120 ? 7.947 -21.229 6.404 1.00 84.69 120 GLU A O 1
ATOM 999 N N . GLU A 1 121 ? 7.442 -19.057 6.425 1.00 85.44 121 GLU A N 1
ATOM 1000 C CA . GLU A 1 121 ? 6.516 -19.134 7.545 1.00 85.44 121 GLU A CA 1
ATOM 1001 C C . GLU A 1 121 ? 5.454 -18.045 7.388 1.00 85.44 121 GLU A C 1
ATOM 1003 O O . GLU A 1 121 ? 5.793 -16.866 7.203 1.00 85.44 121 GLU A O 1
ATOM 1008 N N . ASP A 1 122 ? 4.176 -18.417 7.503 1.00 87.75 122 ASP A N 1
ATOM 1009 C CA . ASP A 1 122 ? 3.111 -17.434 7.695 1.00 87.75 122 ASP A CA 1
ATOM 1010 C C . ASP A 1 122 ? 3.154 -16.897 9.125 1.00 87.75 122 ASP A C 1
ATOM 1012 O O . ASP A 1 122 ? 3.333 -17.647 10.079 1.00 87.75 122 ASP A O 1
ATOM 1016 N N . ALA A 1 123 ? 2.973 -15.592 9.288 1.00 88.44 123 ALA A N 1
ATOM 1017 C CA . ALA A 1 123 ? 2.887 -15.001 10.614 1.00 88.44 123 ALA A CA 1
ATOM 1018 C C . ALA A 1 123 ? 1.959 -13.797 10.618 1.00 88.44 123 ALA A C 1
ATOM 1020 O O . ALA A 1 123 ? 1.848 -13.065 9.633 1.00 88.44 123 ALA A O 1
ATOM 1021 N N . ASP A 1 124 ? 1.359 -13.528 11.770 1.00 86.56 124 ASP A N 1
ATOM 1022 C CA . ASP A 1 124 ? 0.537 -12.335 11.945 1.00 86.56 124 ASP A CA 1
ATOM 1023 C C . ASP A 1 124 ? 1.394 -11.063 11.980 1.00 86.56 124 ASP A C 1
ATOM 1025 O O . ASP A 1 124 ? 1.027 -10.041 11.404 1.00 86.56 124 ASP A O 1
ATOM 1029 N N . HIS A 1 125 ? 2.585 -11.127 12.584 1.00 87.75 125 HIS A N 1
ATOM 1030 C CA . HIS A 1 125 ? 3.479 -9.978 12.696 1.00 87.75 125 HIS A CA 1
ATOM 1031 C C . HIS A 1 125 ? 4.351 -9.773 11.447 1.00 87.75 125 HIS A C 1
ATOM 1033 O O . HIS A 1 125 ? 5.110 -10.649 11.031 1.00 87.75 125 HIS A O 1
ATOM 1039 N N . CYS A 1 126 ? 4.319 -8.549 10.913 1.00 92.38 126 CYS A N 1
ATOM 1040 C CA . CYS A 1 126 ? 5.095 -8.122 9.742 1.00 92.38 126 CYS A CA 1
ATOM 1041 C C . CYS A 1 126 ? 6.471 -7.513 10.083 1.00 92.38 126 CYS A C 1
ATOM 1043 O O . CYS A 1 126 ? 7.102 -6.883 9.233 1.00 92.38 126 CYS A O 1
ATOM 1045 N N . ALA A 1 127 ? 6.922 -7.613 11.338 1.00 93.38 127 ALA A N 1
ATOM 1046 C CA . ALA A 1 127 ? 8.150 -6.961 11.777 1.00 93.38 127 ALA A CA 1
ATOM 1047 C C . ALA A 1 127 ? 9.382 -7.604 11.128 1.00 93.38 127 ALA A C 1
ATOM 1049 O O . ALA A 1 127 ? 9.785 -8.718 11.463 1.00 93.38 127 ALA A O 1
ATOM 1050 N N . GLY A 1 128 ? 9.998 -6.883 10.194 1.00 94.88 128 GLY A N 1
ATOM 1051 C CA . GLY A 1 128 ? 11.223 -7.301 9.532 1.00 94.88 128 GLY A CA 1
ATOM 1052 C C . GLY A 1 128 ? 11.042 -8.215 8.326 1.00 94.88 128 GLY A C 1
ATOM 1053 O O . GLY A 1 128 ? 12.058 -8.542 7.711 1.00 94.88 128 GLY A O 1
ATOM 1054 N N . ALA A 1 129 ? 9.814 -8.613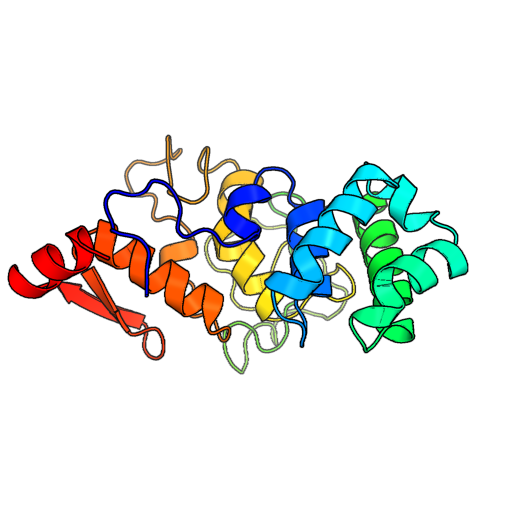 7.973 1.00 96.50 129 ALA A N 1
ATOM 1055 C CA . ALA A 1 129 ? 9.554 -9.479 6.827 1.00 96.50 129 ALA A CA 1
ATOM 1056 C C . ALA A 1 129 ? 8.141 -9.317 6.236 1.00 96.50 129 ALA A C 1
ATOM 1058 O O . ALA A 1 129 ? 7.159 -9.281 6.977 1.00 96.50 129 ALA A O 1
ATOM 1059 N N . LEU A 1 130 ? 8.044 -9.280 4.901 1.00 96.75 130 LEU A N 1
ATOM 1060 C CA . LEU A 1 130 ? 6.790 -9.168 4.137 1.00 96.75 130 LEU A CA 1
ATOM 1061 C C . LEU A 1 130 ? 6.835 -9.958 2.825 1.00 96.75 130 LEU A C 1
ATOM 1063 O O . LEU A 1 130 ? 7.903 -10.170 2.253 1.00 96.75 130 LEU A O 1
ATOM 1067 N N . GLU A 1 131 ? 5.663 -10.318 2.306 1.00 97.50 131 GLU A N 1
ATOM 1068 C CA . GLU A 1 131 ? 5.489 -11.143 1.098 1.00 97.50 131 GLU A CA 1
ATOM 1069 C C . GLU A 1 131 ? 5.925 -10.424 -0.193 1.00 97.50 131 GLU A C 1
ATOM 1071 O O . GLU A 1 131 ? 6.234 -11.069 -1.186 1.00 97.50 131 GLU A O 1
ATOM 1076 N N . ILE A 1 132 ? 5.980 -9.086 -0.179 1.00 97.56 132 ILE A N 1
ATOM 1077 C CA . ILE A 1 132 ? 6.352 -8.248 -1.337 1.00 97.56 132 ILE A CA 1
ATOM 1078 C C . ILE A 1 132 ? 7.731 -7.593 -1.214 1.00 97.56 132 ILE A C 1
ATOM 1080 O O . ILE A 1 132 ? 8.072 -6.699 -1.989 1.00 97.56 132 ILE A O 1
ATOM 1084 N N . ALA A 1 133 ? 8.515 -7.933 -0.192 1.00 96.50 133 ALA A N 1
ATOM 1085 C CA . ALA A 1 133 ? 9.743 -7.197 0.101 1.00 96.50 133 ALA A CA 1
ATOM 1086 C C . ALA A 1 133 ? 10.872 -7.437 -0.916 1.00 96.50 133 ALA A C 1
ATOM 1088 O O . ALA A 1 133 ? 11.758 -6.591 -1.045 1.00 96.50 133 ALA A O 1
ATOM 1089 N N . HIS A 1 134 ? 10.816 -8.532 -1.677 1.00 96.44 134 HIS A N 1
ATOM 1090 C CA . HIS A 1 134 ? 11.709 -8.804 -2.808 1.00 96.44 134 HIS A CA 1
ATOM 1091 C C . HIS A 1 134 ? 11.343 -8.032 -4.080 1.00 96.44 134 HIS A C 1
ATOM 1093 O O . HIS A 1 134 ? 12.174 -7.923 -4.981 1.00 96.44 134 HIS A O 1
ATOM 1099 N N . ILE A 1 135 ? 10.131 -7.475 -4.167 1.00 97.81 135 ILE A N 1
ATOM 1100 C CA . ILE A 1 135 ? 9.660 -6.777 -5.364 1.00 97.81 135 ILE A CA 1
ATOM 1101 C C . ILE A 1 135 ? 10.383 -5.420 -5.510 1.00 97.81 135 ILE A C 1
ATOM 1103 O O . ILE A 1 135 ? 10.296 -4.558 -4.623 1.00 97.81 135 ILE A O 1
ATOM 1107 N N . PRO A 1 136 ? 11.087 -5.167 -6.635 1.00 96.19 136 PRO A N 1
ATOM 1108 C CA . PRO A 1 136 ? 11.808 -3.920 -6.854 1.00 96.19 136 PRO A CA 1
ATOM 1109 C C . PRO A 1 136 ? 10.902 -2.689 -6.802 1.00 96.19 136 PRO A C 1
ATOM 1111 O O . PRO A 1 136 ? 9.824 -2.644 -7.386 1.00 96.19 136 PRO A O 1
ATOM 1114 N N . GLY A 1 137 ? 11.380 -1.633 -6.143 1.00 92.06 137 GLY A N 1
ATOM 1115 C CA . GLY A 1 137 ? 10.636 -0.377 -6.023 1.00 92.06 137 GLY A CA 1
ATOM 1116 C C . GLY A 1 137 ? 9.604 -0.354 -4.892 1.00 92.06 137 GLY A C 1
ATOM 1117 O O . GLY A 1 137 ? 9.037 0.712 -4.638 1.00 92.06 137 GLY A O 1
ATOM 1118 N N . CYS A 1 138 ? 9.408 -1.461 -4.170 1.00 95.62 138 CYS A N 1
ATOM 1119 C CA . CYS A 1 138 ? 8.662 -1.469 -2.918 1.00 95.62 138 CYS A CA 1
ATOM 1120 C C . CYS A 1 138 ? 9.499 -0.887 -1.767 1.00 95.62 138 CYS A C 1
ATOM 1122 O O . CYS A 1 138 ? 10.699 -1.119 -1.644 1.00 95.62 138 CYS A O 1
ATOM 1124 N N . GLY A 1 139 ? 8.840 -0.100 -0.924 1.00 95.69 139 GLY A N 1
ATOM 1125 C CA . GLY A 1 139 ? 9.387 0.485 0.299 1.00 95.69 139 GLY A CA 1
ATOM 1126 C C . GLY A 1 139 ? 8.247 0.769 1.279 1.00 95.69 139 GLY A C 1
ATOM 1127 O O . GLY A 1 139 ? 7.124 0.343 1.000 1.00 95.69 139 GLY A O 1
ATOM 1128 N N . PRO A 1 140 ? 8.474 1.528 2.368 1.00 97.12 140 PRO A N 1
ATOM 1129 C CA . PRO A 1 140 ? 7.499 1.691 3.451 1.00 97.12 140 PRO A CA 1
ATOM 1130 C C . PRO A 1 140 ? 6.080 2.036 2.990 1.00 97.12 140 PRO A C 1
ATOM 1132 O O . PRO A 1 140 ? 5.131 1.407 3.428 1.00 97.12 140 PRO A O 1
ATOM 1135 N N . TYR A 1 141 ? 5.927 2.943 2.021 1.00 97.50 141 TYR A N 1
ATOM 1136 C CA . TYR A 1 141 ? 4.612 3.285 1.475 1.00 97.50 141 TYR A CA 1
ATOM 1137 C C . TYR A 1 141 ? 3.899 2.109 0.777 1.00 97.50 141 TYR A C 1
ATOM 1139 O O . TYR A 1 141 ? 2.706 1.883 0.992 1.00 97.50 141 TYR A O 1
ATOM 1147 N N . SER A 1 142 ? 4.619 1.346 -0.052 1.00 98.00 142 SER A N 1
ATOM 1148 C CA . SER A 1 142 ? 4.072 0.157 -0.719 1.00 98.00 142 SER A CA 1
ATOM 1149 C C . SER A 1 142 ? 3.804 -0.969 0.278 1.00 98.00 142 SER A C 1
ATOM 1151 O O . SER A 1 142 ? 2.799 -1.656 0.150 1.00 98.00 142 SER A O 1
ATOM 1153 N N . TRP A 1 143 ? 4.674 -1.132 1.276 1.00 98.38 143 TRP A N 1
ATOM 1154 C CA . TRP A 1 143 ? 4.539 -2.117 2.349 1.00 98.38 143 TRP A CA 1
ATOM 1155 C C . TRP A 1 143 ? 3.333 -1.829 3.245 1.00 98.38 143 TRP A C 1
ATOM 1157 O O . TRP A 1 143 ? 2.546 -2.732 3.505 1.00 98.38 143 TRP A O 1
ATOM 1167 N N . ASP A 1 144 ? 3.127 -0.571 3.636 1.00 98.56 144 ASP A N 1
ATOM 1168 C CA . ASP A 1 144 ? 1.931 -0.154 4.369 1.00 98.56 144 ASP A CA 1
ATOM 1169 C C . ASP A 1 144 ? 0.672 -0.363 3.519 1.00 98.56 144 ASP A C 1
ATOM 1171 O O . ASP A 1 144 ? -0.301 -0.928 4.003 1.00 98.56 144 ASP A O 1
ATOM 1175 N N . SER A 1 145 ? 0.694 0.022 2.235 1.00 98.62 145 SER A N 1
ATOM 1176 C CA . SER A 1 145 ? -0.443 -0.207 1.325 1.00 98.62 145 SER A CA 1
ATOM 1177 C C . SER A 1 145 ? -0.775 -1.699 1.199 1.00 98.62 145 SER A C 1
ATOM 1179 O O . SER A 1 145 ? -1.936 -2.087 1.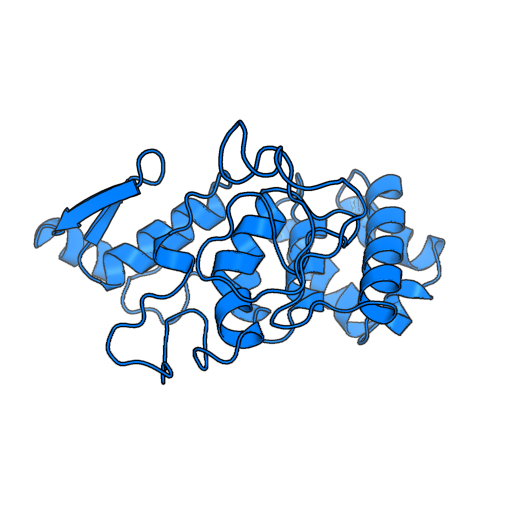273 1.00 98.62 145 SER A O 1
ATOM 1181 N N . TRP A 1 146 ? 0.242 -2.548 1.064 1.00 98.56 146 TRP A N 1
ATOM 1182 C CA . TRP A 1 146 ? 0.087 -3.998 0.993 1.00 98.56 146 TRP A CA 1
ATOM 1183 C C . TRP A 1 146 ? -0.533 -4.585 2.259 1.00 98.56 146 TRP A C 1
ATOM 1185 O O . TRP A 1 146 ? -1.522 -5.314 2.177 1.00 98.56 146 TRP A O 1
ATOM 1195 N N . ARG A 1 147 ? 0.015 -4.228 3.426 1.00 98.44 147 ARG A N 1
ATOM 1196 C CA . ARG A 1 147 ? -0.501 -4.659 4.730 1.00 98.44 147 ARG A CA 1
ATOM 1197 C C . ARG A 1 147 ? -1.942 -4.220 4.941 1.00 98.44 147 ARG A C 1
ATOM 1199 O O . ARG A 1 147 ? -2.734 -5.008 5.431 1.00 98.44 147 ARG A O 1
ATOM 1206 N N . ILE A 1 148 ? -2.280 -2.990 4.552 1.00 98.62 148 ILE A N 1
ATOM 1207 C CA . ILE A 1 148 ? -3.632 -2.459 4.728 1.00 98.62 148 ILE A CA 1
ATOM 1208 C C . ILE A 1 148 ? -4.624 -3.147 3.799 1.00 98.62 148 ILE A C 1
ATOM 1210 O O . ILE A 1 148 ? -5.711 -3.430 4.265 1.00 98.62 148 ILE A O 1
ATOM 1214 N N . PHE A 1 149 ? -4.299 -3.364 2.518 1.00 98.69 149 PHE A N 1
ATOM 1215 C CA . PHE A 1 149 ? -5.314 -3.670 1.499 1.00 98.69 149 PHE A CA 1
ATOM 1216 C C . PHE A 1 149 ? -5.249 -5.079 0.897 1.00 98.69 149 PHE A C 1
ATOM 1218 O O . PHE A 1 149 ? -6.257 -5.551 0.386 1.00 98.69 149 PHE A O 1
ATOM 1225 N N . CYS A 1 150 ? -4.092 -5.743 0.902 1.00 98.38 150 CYS A N 1
ATOM 1226 C CA . CYS A 1 150 ? -3.895 -6.992 0.150 1.00 98.38 150 CYS A CA 1
ATOM 1227 C C . CYS A 1 150 ? -3.569 -8.195 1.038 1.00 98.38 150 CYS A C 1
ATOM 1229 O O . CYS A 1 150 ? -3.897 -9.325 0.685 1.00 98.38 150 CYS A O 1
ATOM 1231 N N . ARG A 1 151 ? -2.887 -7.971 2.165 1.00 97.56 151 ARG A N 1
ATOM 1232 C CA . ARG A 1 151 ? -2.223 -9.045 2.908 1.00 97.56 151 ARG A CA 1
ATOM 1233 C C . ARG A 1 151 ? -3.181 -10.107 3.445 1.00 97.56 151 ARG A C 1
ATOM 1235 O O . ARG A 1 151 ? -2.916 -11.290 3.262 1.00 97.56 151 ARG A O 1
ATOM 1242 N N . ASP A 1 152 ? -4.276 -9.697 4.076 1.00 97.88 152 ASP A N 1
ATOM 1243 C CA . ASP A 1 152 ? -5.229 -10.640 4.679 1.00 97.88 152 ASP A CA 1
ATOM 1244 C C . ASP A 1 152 ? -5.901 -11.532 3.624 1.00 97.88 152 ASP A C 1
ATOM 1246 O O . ASP A 1 152 ? -6.086 -12.730 3.836 1.00 97.88 152 ASP A O 1
ATOM 1250 N N . VAL A 1 153 ? -6.155 -10.968 2.443 1.00 98.06 153 VAL A N 1
ATOM 1251 C CA . VAL A 1 153 ? -6.713 -11.688 1.294 1.00 98.06 153 VAL A CA 1
ATOM 1252 C C . VAL A 1 153 ? -5.681 -12.646 0.705 1.00 98.06 153 VAL A C 1
ATOM 1254 O O . VAL A 1 153 ? -6.009 -13.801 0.450 1.00 98.06 153 VAL A O 1
ATOM 1257 N N . LEU A 1 154 ? -4.416 -12.221 0.545 1.00 97.62 154 LEU A N 1
ATOM 1258 C CA . LEU A 1 154 ? -3.347 -13.124 0.095 1.00 97.62 154 LEU A CA 1
ATOM 1259 C C . LEU A 1 154 ? -3.221 -14.334 1.028 1.00 97.62 154 LEU A C 1
ATOM 1261 O O . LEU A 1 154 ? -3.061 -15.456 0.557 1.00 97.62 154 LEU A O 1
ATOM 1265 N N . ARG A 1 155 ? -3.283 -14.105 2.343 1.00 96.75 155 ARG A N 1
ATOM 1266 C CA . ARG A 1 155 ? -3.188 -15.157 3.364 1.00 96.75 155 ARG A CA 1
ATOM 1267 C C . ARG A 1 155 ? -4.430 -16.052 3.429 1.00 96.75 155 ARG A C 1
ATOM 1269 O O . ARG A 1 155 ? -4.392 -17.061 4.123 1.00 96.75 155 ARG A O 1
ATOM 1276 N N . GLY A 1 156 ? -5.520 -15.690 2.749 1.00 96.62 156 GLY A N 1
ATOM 1277 C CA . GLY A 1 156 ? -6.788 -16.418 2.802 1.00 96.62 156 GLY A CA 1
ATOM 1278 C C . GLY A 1 156 ? -7.455 -16.379 4.179 1.00 96.62 156 GLY A C 1
ATOM 1279 O O . GLY A 1 156 ? -8.228 -17.275 4.505 1.00 96.62 156 GLY A O 1
ATOM 1280 N N . VAL A 1 157 ? -7.140 -15.375 5.008 1.00 96.94 157 VAL A N 1
ATOM 1281 C CA . VAL A 1 157 ? -7.689 -15.254 6.372 1.00 96.94 157 VAL A CA 1
ATOM 1282 C C . VAL A 1 157 ? -8.960 -14.405 6.428 1.00 96.94 157 VAL A C 1
ATOM 1284 O O . VAL A 1 157 ? -9.677 -14.483 7.424 1.00 96.94 157 VAL A O 1
ATOM 1287 N N . ALA A 1 158 ? -9.252 -13.642 5.369 1.00 97.88 158 ALA A N 1
ATOM 1288 C CA . ALA A 1 158 ? -10.488 -12.887 5.164 1.00 97.88 158 ALA A CA 1
ATOM 1289 C C . ALA A 1 158 ? -10.748 -12.644 3.663 1.00 97.88 158 ALA A C 1
ATOM 1291 O O . ALA A 1 158 ? -9.812 -12.655 2.860 1.00 97.88 158 ALA A O 1
ATOM 1292 N N . ASP A 1 159 ? -12.003 -12.369 3.298 1.00 97.81 159 ASP A N 1
ATOM 1293 C CA . ASP A 1 159 ? -12.411 -12.104 1.906 1.00 97.81 159 ASP A CA 1
ATOM 1294 C C . ASP A 1 159 ? -12.012 -10.703 1.423 1.00 97.81 159 ASP A C 1
ATOM 1296 O O . ASP A 1 159 ? -11.893 -10.446 0.222 1.00 97.81 159 ASP A O 1
ATOM 1300 N N . ASP A 1 160 ? -11.823 -9.772 2.356 1.00 97.62 160 ASP A N 1
ATOM 1301 C CA . ASP A 1 160 ? -11.389 -8.414 2.073 1.00 97.62 160 ASP A CA 1
ATOM 1302 C C . ASP A 1 160 ? -10.481 -7.863 3.175 1.00 97.62 160 ASP A C 1
ATOM 1304 O O . ASP A 1 160 ? -10.285 -8.442 4.245 1.00 97.62 160 ASP A O 1
ATOM 1308 N N . TYR A 1 161 ? -9.951 -6.674 2.916 1.00 97.19 161 TYR A N 1
ATOM 1309 C CA . TYR A 1 161 ? -9.096 -5.968 3.857 1.00 97.19 161 TYR A CA 1
ATOM 1310 C C . TYR A 1 161 ? -9.815 -5.429 5.099 1.00 97.19 161 TYR A C 1
ATOM 1312 O O . TYR A 1 161 ? -9.173 -4.851 5.968 1.00 97.19 161 TYR A O 1
ATOM 1320 N N . ARG A 1 162 ? -11.142 -5.551 5.193 1.00 96.56 162 ARG A N 1
ATOM 1321 C CA . ARG A 1 162 ? -11.922 -5.142 6.368 1.00 96.56 162 ARG A CA 1
ATOM 1322 C C . ARG A 1 162 ? -12.187 -6.312 7.313 1.00 96.56 162 ARG A C 1
ATOM 1324 O O . ARG A 1 162 ? -12.691 -6.067 8.405 1.00 96.56 162 ARG A O 1
ATOM 1331 N N . GLY A 1 163 ? -11.815 -7.535 6.933 1.00 96.38 163 GLY A N 1
ATOM 1332 C CA . GLY A 1 163 ? -12.054 -8.742 7.721 1.00 96.38 163 GLY A CA 1
ATOM 1333 C C . GLY A 1 163 ? -13.405 -9.396 7.467 1.00 96.38 163 GLY A C 1
ATOM 1334 O O . GLY A 1 163 ? -13.862 -10.169 8.306 1.00 96.38 163 GLY A O 1
ATOM 1335 N N . THR A 1 164 ? -14.067 -9.089 6.350 1.00 96.50 164 THR A N 1
ATOM 1336 C CA . THR A 1 164 ? -15.317 -9.766 5.982 1.00 96.50 164 THR A CA 1
ATOM 1337 C C . THR A 1 164 ? -15.070 -11.274 5.854 1.00 96.50 164 THR A C 1
ATOM 1339 O O . THR A 1 164 ? -14.082 -11.685 5.246 1.00 96.50 164 THR A O 1
ATOM 1342 N N . ASN A 1 165 ? -15.964 -12.089 6.430 1.00 96.94 165 ASN A N 1
ATOM 1343 C CA . ASN A 1 165 ? -15.885 -13.558 6.439 1.00 96.94 165 ASN A CA 1
ATOM 1344 C C . ASN A 1 165 ? -14.526 -14.102 6.916 1.00 96.94 165 ASN A C 1
ATOM 1346 O O . ASN A 1 165 ? -13.966 -15.026 6.325 1.00 96.94 165 ASN A O 1
ATOM 1350 N N . ALA A 1 166 ? -13.978 -13.508 7.977 1.00 96.62 166 ALA A N 1
ATOM 1351 C CA . ALA A 1 166 ? -12.726 -13.970 8.551 1.00 96.62 166 ALA A CA 1
ATOM 1352 C C . ALA A 1 166 ? -12.788 -15.446 8.978 1.00 96.62 166 ALA A C 1
ATOM 1354 O O . ALA A 1 166 ? -13.801 -15.926 9.483 1.00 96.62 166 ALA A O 1
ATOM 1355 N N . GLN A 1 167 ? -11.670 -16.157 8.824 1.00 93.19 167 GLN A N 1
ATOM 1356 C CA . GLN A 1 167 ? -11.567 -17.589 9.145 1.00 93.19 167 GLN A CA 1
ATOM 1357 C C . GLN A 1 167 ? -11.630 -17.895 10.652 1.00 93.19 167 GLN A C 1
ATOM 1359 O O . GLN A 1 167 ? -11.763 -19.055 11.040 1.00 93.19 167 GLN A O 1
ATOM 1364 N N . LYS A 1 168 ? -11.482 -16.877 11.508 1.00 93.25 168 LYS A N 1
ATOM 1365 C CA . LYS A 1 168 ? -11.513 -16.996 12.970 1.00 93.25 168 LYS A CA 1
ATOM 1366 C C . LYS A 1 168 ? -12.373 -15.888 13.570 1.00 93.25 168 LYS A C 1
ATOM 1368 O O . LYS A 1 168 ? -12.318 -14.754 13.099 1.00 93.25 168 LYS A O 1
ATOM 1373 N N . ASP A 1 169 ? -13.087 -16.205 14.646 1.00 90.56 169 ASP A N 1
ATOM 1374 C CA . ASP A 1 169 ? -13.965 -15.255 15.343 1.00 90.56 169 ASP A CA 1
ATOM 1375 C C . ASP A 1 169 ? -13.194 -14.106 16.017 1.00 90.56 169 ASP A C 1
ATOM 1377 O O . ASP A 1 169 ? -13.706 -12.996 16.141 1.00 90.56 169 ASP A O 1
ATOM 1381 N N . ASP A 1 170 ? -11.953 -14.355 16.440 1.00 92.75 170 ASP A N 1
ATOM 1382 C CA . ASP A 1 170 ? -11.065 -13.385 17.090 1.00 92.75 170 ASP A CA 1
ATOM 1383 C C . ASP A 1 170 ? -10.138 -12.650 16.106 1.00 92.75 170 ASP A C 1
ATOM 1385 O O . ASP A 1 170 ? -9.193 -11.970 16.514 1.00 92.75 170 ASP A O 1
ATOM 1389 N N . PHE A 1 171 ? -10.390 -12.775 14.801 1.00 95.12 171 PHE A N 1
ATOM 1390 C CA . PHE A 1 171 ? -9.558 -12.164 13.776 1.00 95.12 171 PHE A CA 1
ATOM 1391 C C . PHE A 1 171 ? -9.601 -10.631 13.836 1.00 95.12 171 PHE A C 1
ATOM 1393 O O . PHE A 1 171 ? -10.645 -9.999 13.674 1.00 95.12 171 PHE A O 1
ATOM 1400 N N . GLU A 1 172 ? -8.424 -10.019 13.974 1.00 95.62 172 GLU A N 1
ATOM 1401 C CA . GLU A 1 172 ? -8.244 -8.583 13.789 1.00 95.62 172 GLU A CA 1
ATOM 1402 C C . GLU A 1 172 ? -7.568 -8.318 12.425 1.00 95.62 172 GLU A C 1
ATOM 1404 O O . GLU A 1 172 ? -6.425 -8.751 12.226 1.00 95.62 172 GLU A O 1
ATOM 1409 N N . PRO A 1 173 ? -8.210 -7.568 11.507 1.00 97.06 173 PRO A N 1
ATOM 1410 C CA . PRO A 1 173 ? -7.621 -7.197 10.220 1.00 97.06 173 PRO A CA 1
ATOM 1411 C C . PRO A 1 173 ? -6.285 -6.460 10.346 1.00 97.06 173 PRO A C 1
ATOM 1413 O O . PRO A 1 173 ? -6.097 -5.624 11.236 1.00 97.06 173 PRO A O 1
ATOM 1416 N N . GLU A 1 174 ? -5.370 -6.696 9.409 1.00 97.44 174 GLU A N 1
ATOM 1417 C CA . GLU A 1 174 ? -4.006 -6.161 9.453 1.00 97.44 174 GLU A CA 1
ATOM 1418 C C . GLU A 1 174 ? -3.961 -4.634 9.460 1.00 97.44 174 GLU A C 1
ATOM 1420 O O . GLU A 1 174 ? -3.122 -4.058 10.157 1.00 97.44 174 GLU A O 1
ATOM 1425 N N . TRP A 1 175 ? -4.893 -3.955 8.780 1.00 98.00 175 TRP A N 1
ATOM 1426 C CA . TRP A 1 175 ? -4.944 -2.488 8.753 1.00 98.00 175 TRP A CA 1
ATOM 1427 C C . TRP A 1 175 ? -5.004 -1.853 10.149 1.00 98.00 175 TRP A C 1
ATOM 1429 O O . TRP A 1 175 ? -4.483 -0.750 10.333 1.00 98.00 175 TRP A O 1
ATOM 1439 N N . LYS A 1 176 ? -5.567 -2.548 11.151 1.00 97.56 176 LYS A N 1
ATOM 1440 C CA . LYS A 1 176 ? -5.663 -2.058 12.536 1.00 97.56 176 LYS A CA 1
ATOM 1441 C C . LYS A 1 176 ? -4.299 -1.961 13.229 1.00 97.56 176 LYS A C 1
ATOM 1443 O O . LYS A 1 176 ? -4.157 -1.207 14.195 1.00 97.56 176 LYS A O 1
ATOM 1448 N N . ARG A 1 177 ? -3.282 -2.662 12.718 1.00 95.12 177 ARG A N 1
ATOM 1449 C CA . ARG A 1 177 ? -1.901 -2.702 13.237 1.00 95.12 177 ARG A CA 1
ATOM 1450 C C . ARG A 1 177 ? -0.911 -1.862 12.422 1.00 95.12 177 ARG A C 1
ATOM 1452 O O . ARG A 1 177 ? 0.291 -1.885 12.702 1.00 95.12 177 ARG A O 1
ATOM 1459 N N . VAL A 1 178 ? -1.364 -1.144 11.393 1.00 97.38 178 VAL A N 1
ATOM 1460 C CA . VAL A 1 178 ? -0.483 -0.341 10.528 1.00 97.38 178 VAL A CA 1
ATOM 1461 C C . VAL A 1 178 ? -0.412 1.105 11.024 1.00 97.38 178 VAL A C 1
ATOM 1463 O O . VAL A 1 178 ? -1.430 1.759 11.234 1.00 97.38 178 VAL A O 1
ATOM 1466 N N . LEU A 1 179 ? 0.810 1.630 11.158 1.00 97.31 179 LEU A N 1
ATOM 1467 C CA . LEU A 1 179 ? 1.095 3.039 11.456 1.00 97.31 179 LEU A CA 1
ATOM 1468 C C . LEU A 1 179 ? 1.800 3.677 10.251 1.00 97.31 179 LEU A C 1
ATOM 1470 O O . LEU A 1 179 ? 3.027 3.802 10.250 1.00 97.31 179 LEU A O 1
ATOM 1474 N N . PRO A 1 180 ? 1.056 4.047 9.190 1.00 97.31 180 PRO A N 1
ATOM 1475 C CA . PRO A 1 180 ? 1.668 4.452 7.941 1.00 97.31 180 PRO A CA 1
ATOM 1476 C C . PRO A 1 180 ? 2.360 5.808 8.060 1.00 97.31 180 PRO A C 1
ATOM 1478 O O . PRO A 1 180 ? 1.896 6.716 8.757 1.00 97.31 180 PRO A O 1
ATOM 1481 N N . GLY A 1 181 ? 3.458 5.981 7.325 1.00 95.75 181 GLY A N 1
ATOM 1482 C CA . GLY A 1 181 ? 4.124 7.282 7.183 1.00 95.75 181 GLY A CA 1
ATOM 1483 C C . GLY A 1 181 ? 3.400 8.236 6.226 1.00 95.75 181 GLY A C 1
ATOM 1484 O O . GLY A 1 181 ? 3.509 9.456 6.360 1.00 95.75 181 GLY A O 1
ATOM 1485 N N . ASP A 1 182 ? 2.655 7.686 5.264 1.00 96.69 182 ASP A N 1
ATOM 1486 C CA . ASP A 1 182 ? 1.991 8.446 4.206 1.00 96.69 182 ASP A CA 1
ATOM 1487 C C . ASP A 1 182 ? 0.725 9.171 4.688 1.00 96.69 182 ASP A C 1
ATOM 1489 O O . ASP A 1 182 ? -0.092 8.630 5.433 1.00 96.69 182 ASP A O 1
ATOM 1493 N N . LYS A 1 183 ? 0.542 10.412 4.230 1.00 95.12 183 LYS A N 1
ATOM 1494 C CA . LYS A 1 183 ? -0.562 11.273 4.672 1.00 95.12 183 LYS A CA 1
ATOM 1495 C C . LYS A 1 183 ? -1.936 10.797 4.186 1.00 95.12 183 LYS A C 1
ATOM 1497 O O . LYS A 1 183 ? -2.906 10.973 4.918 1.00 95.12 183 LYS A O 1
ATOM 1502 N N . GLU A 1 184 ? -2.023 10.211 2.990 1.00 95.62 184 GLU A N 1
ATOM 1503 C CA . GLU A 1 184 ? -3.291 9.747 2.416 1.00 95.62 184 GLU A CA 1
ATOM 1504 C C . GLU A 1 184 ? -3.698 8.419 3.060 1.00 95.62 184 GLU A C 1
ATOM 1506 O O . GLU A 1 184 ? -4.859 8.248 3.423 1.00 95.62 184 GLU A O 1
ATOM 1511 N N . LEU A 1 185 ? -2.738 7.521 3.324 1.00 97.81 185 LEU A N 1
ATOM 1512 C CA . LEU A 1 185 ? -2.993 6.319 4.127 1.00 97.81 185 LEU A CA 1
ATOM 1513 C C . LEU A 1 185 ? -3.439 6.674 5.550 1.00 97.81 185 LEU A C 1
ATOM 1515 O O . LEU A 1 185 ? -4.410 6.107 6.041 1.00 97.81 185 LEU A O 1
ATOM 1519 N N . ARG A 1 186 ? -2.799 7.652 6.207 1.00 97.94 186 ARG A N 1
ATOM 1520 C CA . ARG A 1 186 ? -3.235 8.134 7.534 1.00 97.94 186 ARG A CA 1
ATOM 1521 C C . ARG A 1 186 ? -4.653 8.691 7.514 1.00 97.94 186 ARG A C 1
ATOM 1523 O O . ARG A 1 186 ? -5.419 8.437 8.438 1.00 97.94 186 ARG A O 1
ATOM 1530 N N . ALA A 1 187 ? -4.986 9.470 6.489 1.00 96.88 187 ALA A N 1
ATOM 1531 C CA . ALA A 1 187 ? -6.327 10.001 6.293 1.00 96.88 187 ALA A CA 1
ATOM 1532 C C . ALA A 1 187 ? -7.359 8.876 6.110 1.00 96.88 187 ALA A C 1
ATOM 1534 O O . ALA A 1 187 ? -8.385 8.880 6.789 1.00 96.88 187 ALA A O 1
ATOM 1535 N N . CYS A 1 188 ? -7.044 7.888 5.270 1.00 97.44 188 CYS A N 1
ATOM 1536 C CA . CYS A 1 188 ? -7.879 6.714 5.044 1.00 97.44 188 CYS A CA 1
ATOM 1537 C C . CYS A 1 188 ? -8.087 5.905 6.331 1.00 97.44 188 CYS A C 1
ATOM 1539 O O . CYS A 1 188 ? -9.224 5.621 6.689 1.00 97.44 188 CYS A O 1
ATOM 1541 N N . LEU A 1 189 ? -7.021 5.586 7.074 1.00 98.25 189 LEU A N 1
ATOM 1542 C CA . LEU A 1 189 ? -7.135 4.812 8.314 1.00 98.25 189 LEU A CA 1
ATOM 1543 C C . LEU A 1 189 ? -7.869 5.576 9.420 1.00 98.25 189 LEU A C 1
ATOM 1545 O O . LEU A 1 189 ? -8.667 4.976 10.129 1.00 98.25 189 LEU A O 1
ATOM 1549 N N . ARG A 1 190 ? -7.678 6.898 9.548 1.00 97.56 190 ARG A N 1
ATOM 1550 C CA . ARG A 1 190 ? -8.501 7.723 10.455 1.00 97.56 190 ARG A CA 1
ATOM 1551 C C . ARG A 1 190 ? -9.981 7.624 10.113 1.00 97.56 190 ARG A C 1
ATOM 1553 O O . ARG A 1 190 ? -10.801 7.483 11.010 1.00 97.56 190 ARG A O 1
ATOM 1560 N N . TRP A 1 191 ? -10.314 7.700 8.827 1.00 97.62 191 TRP A N 1
ATOM 1561 C CA . TRP A 1 191 ? -11.688 7.550 8.366 1.00 97.62 191 TRP A CA 1
ATOM 1562 C C . TRP A 1 191 ? -12.231 6.142 8.648 1.00 97.62 191 TRP A C 1
ATOM 1564 O O . TRP A 1 191 ? -13.342 6.027 9.150 1.00 97.62 191 TRP A O 1
ATOM 1574 N N . MET A 1 192 ? -11.443 5.085 8.420 1.00 97.75 192 MET A N 1
ATOM 1575 C CA . MET A 1 192 ? -11.826 3.703 8.743 1.00 97.75 192 MET A CA 1
ATOM 1576 C C . MET A 1 192 ? -12.053 3.495 10.246 1.00 97.75 192 MET A C 1
ATOM 1578 O O . MET A 1 192 ? -13.077 2.938 10.620 1.00 97.75 192 MET A O 1
ATOM 1582 N N . TRP A 1 193 ? -11.167 4.000 11.109 1.00 98.00 193 TRP A N 1
ATOM 1583 C CA . TRP A 1 193 ? -11.353 3.952 12.565 1.00 98.00 193 TRP A CA 1
ATOM 1584 C C . TRP A 1 193 ? -12.601 4.713 13.022 1.00 98.00 193 TRP A C 1
ATOM 1586 O O . TRP A 1 193 ? -13.352 4.210 13.853 1.00 98.00 193 TRP A O 1
ATOM 1596 N N . LEU A 1 194 ? -12.886 5.880 12.435 1.00 97.00 194 LEU A N 1
ATOM 1597 C CA . LEU A 1 194 ? -14.107 6.630 12.746 1.00 97.00 194 LEU A CA 1
ATOM 1598 C C . LEU A 1 19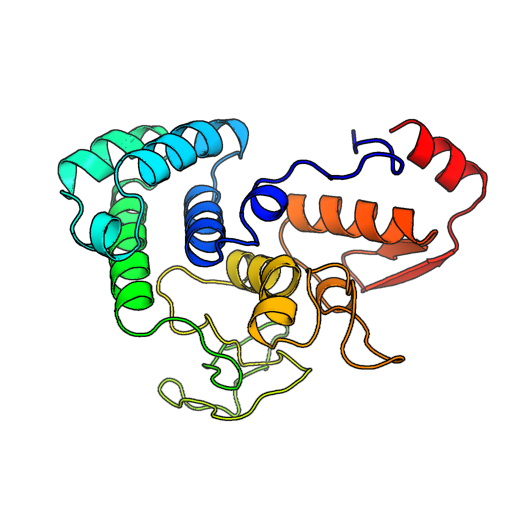4 ? -15.383 5.875 12.354 1.00 97.00 194 LEU A C 1
ATOM 1600 O O . LEU A 1 194 ? -16.402 6.042 13.020 1.00 97.00 194 LEU A O 1
ATOM 1604 N N . LYS A 1 195 ? -15.350 5.017 11.324 1.00 96.31 195 LYS A N 1
ATOM 1605 C CA . LYS A 1 195 ? -16.483 4.123 11.017 1.00 96.31 195 LYS A CA 1
ATOM 1606 C C . LYS A 1 195 ? -16.751 3.111 12.129 1.00 96.31 195 LYS A C 1
ATOM 1608 O O . LYS A 1 195 ? -17.888 2.679 12.273 1.00 96.31 195 LYS A O 1
ATOM 1613 N N . GLU A 1 196 ? -15.733 2.768 12.910 1.00 96.62 196 GLU A N 1
ATOM 1614 C CA . GLU A 1 196 ? -15.855 1.920 14.099 1.00 96.62 196 GLU A CA 1
ATOM 1615 C C . GLU A 1 196 ? -16.159 2.724 15.374 1.00 96.62 196 GLU A C 1
ATOM 1617 O O . GLU A 1 196 ? -16.160 2.165 16.464 1.00 96.62 196 GLU A O 1
ATOM 1622 N N . GLY A 1 197 ? -16.407 4.036 15.267 1.00 97.56 197 GLY A N 1
ATOM 1623 C CA . GLY A 1 197 ? -16.642 4.900 16.425 1.00 97.56 197 GLY A CA 1
ATOM 1624 C C . GLY A 1 197 ? -15.371 5.278 17.188 1.00 97.56 197 GLY A C 1
ATOM 1625 O O . GLY A 1 197 ? -15.460 5.746 18.319 1.00 97.56 197 GLY A O 1
ATOM 1626 N N . ILE A 1 198 ? -14.191 5.105 16.585 1.00 98.19 198 ILE A N 1
ATOM 1627 C CA . ILE A 1 198 ? -12.897 5.319 17.239 1.00 98.19 198 ILE A CA 1
ATOM 1628 C C . ILE A 1 198 ? -12.172 6.531 16.651 1.00 98.19 198 ILE A C 1
ATOM 1630 O O . ILE A 1 198 ? -11.957 6.644 15.442 1.00 98.19 198 ILE A O 1
ATOM 1634 N N . VAL A 1 199 ? -11.696 7.416 17.526 1.00 97.94 199 VAL A N 1
ATOM 1635 C CA . VAL A 1 199 ? -10.693 8.427 17.180 1.00 97.94 199 VAL A CA 1
ATOM 1636 C C . VAL A 1 199 ? -9.309 7.820 17.362 1.00 97.94 199 VAL A C 1
ATOM 1638 O O . VAL A 1 199 ? -8.893 7.493 18.473 1.00 97.94 199 VAL A O 1
ATOM 1641 N N . TRP A 1 200 ? -8.584 7.700 16.252 1.00 98.25 200 TRP A N 1
ATOM 1642 C CA . TRP A 1 200 ? -7.259 7.088 16.204 1.00 98.25 200 TRP A CA 1
ATOM 1643 C C . TRP A 1 200 ? -6.144 8.104 15.928 1.00 98.25 200 TRP A C 1
ATOM 1645 O O . TRP A 1 200 ? -6.236 8.948 15.023 1.00 98.25 200 TRP A O 1
ATOM 1655 N N . ASN A 1 201 ? -5.054 8.000 16.689 1.00 97.50 201 ASN A N 1
ATOM 1656 C CA . ASN A 1 201 ? -3.846 8.789 16.491 1.00 97.50 201 ASN A CA 1
ATOM 1657 C C . ASN A 1 201 ? -2.867 8.066 15.539 1.00 97.50 201 ASN A C 1
ATOM 1659 O O . ASN A 1 201 ? -2.256 7.077 15.930 1.00 97.50 201 ASN A O 1
ATOM 1663 N N . PRO A 1 202 ? -2.615 8.584 14.322 1.00 96.31 202 PRO A N 1
ATOM 1664 C CA . PRO A 1 202 ? -1.743 7.936 13.340 1.00 96.31 202 PRO A CA 1
ATOM 1665 C C . PRO A 1 202 ? -0.249 7.953 13.681 1.00 96.31 202 PRO A C 1
ATOM 1667 O O . PRO A 1 202 ? 0.538 7.351 12.954 1.00 96.31 202 PRO A O 1
ATOM 1670 N N . LEU A 1 203 ? 0.168 8.716 14.697 1.00 95.00 203 LEU A N 1
ATOM 1671 C CA . LEU A 1 203 ? 1.573 8.815 15.101 1.00 95.00 203 LEU A CA 1
ATOM 1672 C C . LEU A 1 203 ? 1.919 7.825 16.211 1.00 95.00 203 LEU A C 1
ATOM 1674 O O . LEU A 1 203 ? 3.024 7.294 16.215 1.00 95.00 203 LEU A O 1
ATOM 1678 N N . THR A 1 204 ? 0.990 7.607 17.141 1.00 95.69 204 THR A N 1
ATOM 1679 C CA . THR A 1 204 ? 1.202 6.772 18.332 1.00 95.69 204 THR A CA 1
ATOM 1680 C C . THR A 1 204 ? 0.448 5.448 18.266 1.00 95.69 204 THR A C 1
ATOM 1682 O O . THR A 1 204 ? 0.868 4.478 18.881 1.00 95.69 204 THR A O 1
ATOM 1685 N N . GLY A 1 205 ? -0.639 5.388 17.496 1.00 96.56 205 GLY A N 1
ATOM 1686 C CA . GLY A 1 205 ? -1.558 4.256 17.460 1.00 96.56 205 GLY A CA 1
ATOM 1687 C C . GLY A 1 205 ? -2.658 4.308 18.514 1.00 96.56 205 GLY A C 1
ATOM 1688 O O . GLY A 1 205 ? -3.526 3.437 18.488 1.00 96.56 205 GLY A O 1
ATOM 1689 N N . ASP A 1 206 ? -2.656 5.321 19.387 1.00 97.75 206 ASP A N 1
ATOM 1690 C CA . ASP A 1 206 ? -3.637 5.456 20.465 1.00 97.75 206 ASP A CA 1
ATOM 1691 C C . ASP A 1 206 ? -5.063 5.558 19.920 1.00 97.75 206 ASP A C 1
ATOM 1693 O O . ASP A 1 206 ? -5.315 6.168 18.873 1.00 97.75 206 ASP A O 1
ATOM 1697 N N . ARG A 1 207 ? -5.999 4.970 20.664 1.00 98.06 207 ARG A N 1
ATOM 1698 C CA . ARG A 1 207 ? -7.416 4.862 20.316 1.00 98.06 207 ARG A CA 1
ATOM 1699 C C . ARG A 1 207 ? -8.252 5.371 21.486 1.00 98.06 207 ARG A C 1
ATOM 1701 O O . ARG A 1 207 ? -7.932 5.088 22.638 1.00 98.06 207 ARG A O 1
ATOM 1708 N N . ARG A 1 208 ? -9.325 6.097 21.186 1.00 98.06 208 ARG A N 1
ATOM 1709 C CA . ARG A 1 208 ? -10.393 6.416 22.141 1.00 98.06 208 ARG A CA 1
ATOM 1710 C C . ARG A 1 208 ? -11.741 6.402 21.442 1.00 98.06 208 ARG A C 1
ATOM 1712 O O . ARG A 1 208 ? -11.795 6.626 20.232 1.00 98.06 208 ARG A O 1
ATOM 1719 N N . ASP A 1 209 ? -12.806 6.250 22.212 1.00 98.50 209 ASP A N 1
ATOM 1720 C CA . ASP A 1 209 ? -14.157 6.418 21.691 1.00 98.50 209 ASP A CA 1
ATOM 1721 C C . ASP A 1 209 ? -14.362 7.850 21.175 1.00 98.50 209 ASP A C 1
ATOM 1723 O O . ASP A 1 209 ? -13.878 8.838 21.754 1.00 98.50 209 ASP A O 1
ATOM 1727 N N . ALA A 1 210 ? -15.039 7.955 20.036 1.00 97.75 210 ALA A N 1
ATOM 1728 C CA . ALA A 1 210 ? -15.479 9.217 19.468 1.00 97.75 210 ALA A CA 1
ATOM 1729 C C . ALA A 1 210 ? -16.657 9.772 20.274 1.00 97.75 210 ALA A C 1
ATOM 1731 O O . ALA A 1 210 ? -17.545 9.033 20.700 1.00 97.75 210 ALA A O 1
ATOM 1732 N N . THR A 1 211 ? -16.694 11.089 20.460 1.00 98.06 211 THR A N 1
ATOM 1733 C CA . THR A 1 211 ? -17.863 11.732 21.072 1.00 98.06 211 THR A CA 1
ATOM 1734 C C . THR A 1 211 ? -19.044 11.750 20.099 1.00 98.06 211 THR A C 1
ATOM 1736 O O . THR A 1 211 ? -18.868 11.669 18.880 1.00 98.06 211 THR A O 1
ATOM 1739 N N . GLU A 1 212 ? -20.262 11.936 20.613 1.00 97.19 212 GLU A N 1
ATOM 1740 C CA . GLU A 1 212 ? -21.457 12.101 19.771 1.00 97.19 212 GLU A CA 1
ATOM 1741 C C . GLU A 1 212 ? -21.299 13.249 18.759 1.00 97.19 212 GLU A C 1
ATOM 1743 O O . GLU A 1 212 ? -21.700 13.129 17.601 1.00 97.19 212 GLU A O 1
ATOM 1748 N N . GLU A 1 213 ? -20.657 14.349 19.165 1.00 96.75 213 GLU A N 1
ATOM 1749 C CA . GLU A 1 213 ? -20.394 15.491 18.287 1.00 96.75 213 GLU A CA 1
ATOM 1750 C C . GLU A 1 213 ? -19.407 15.137 17.163 1.00 96.75 213 GLU A C 1
ATOM 1752 O O . GLU A 1 213 ? -19.609 15.529 16.009 1.00 96.75 213 GLU A O 1
ATOM 1757 N N . GLU A 1 214 ? -18.345 14.388 17.473 1.00 96.25 214 GLU A N 1
ATOM 1758 C CA . GLU A 1 214 ? -17.375 13.913 16.481 1.00 96.25 214 GLU A CA 1
ATOM 1759 C C . GLU A 1 214 ? -18.033 12.961 15.481 1.00 96.25 214 GLU A C 1
ATOM 1761 O O . GLU A 1 214 ? -17.837 13.120 14.273 1.00 96.25 214 GLU A O 1
ATOM 1766 N N . MET A 1 215 ? -18.886 12.051 15.956 1.00 96.88 215 MET A N 1
ATOM 1767 C CA . MET A 1 215 ? -19.655 11.147 15.100 1.00 96.88 215 MET A CA 1
ATOM 1768 C C . MET A 1 215 ? -20.652 11.901 14.216 1.00 96.88 215 MET A C 1
ATOM 1770 O O . MET A 1 215 ? -20.715 11.653 13.010 1.00 96.88 215 MET A O 1
ATOM 1774 N N . ALA A 1 216 ? -21.370 12.887 14.759 1.00 95.19 216 ALA A N 1
ATOM 1775 C CA . ALA A 1 216 ? -22.289 13.725 13.988 1.00 95.19 216 ALA A CA 1
ATOM 1776 C C . ALA A 1 216 ? -21.565 14.561 12.916 1.00 95.19 216 ALA A C 1
ATOM 1778 O O . ALA A 1 216 ? -22.093 14.774 11.823 1.00 95.19 216 ALA A O 1
ATOM 1779 N N . LYS A 1 217 ? -20.341 15.036 13.191 1.00 94.25 217 LYS A N 1
ATOM 1780 C CA . LYS A 1 217 ? -19.490 15.690 12.180 1.00 94.25 217 LYS A CA 1
ATOM 1781 C C . LYS A 1 217 ? -19.035 14.696 11.115 1.00 94.25 217 LYS A C 1
ATOM 1783 O O . LYS A 1 217 ? -19.177 14.987 9.930 1.00 94.25 217 LYS A O 1
ATOM 1788 N N . ALA A 1 218 ? -18.559 13.522 11.519 1.00 93.62 218 ALA A N 1
ATOM 1789 C CA . ALA A 1 218 ? -18.077 12.485 10.612 1.00 93.62 218 ALA A CA 1
ATOM 1790 C C . ALA A 1 218 ? -19.171 11.983 9.649 1.00 93.62 218 ALA A C 1
ATOM 1792 O O . ALA A 1 218 ? -18.886 11.676 8.491 1.00 93.62 218 ALA A O 1
ATOM 1793 N N . GLN A 1 219 ? -20.435 11.954 10.084 1.00 94.00 219 GLN A N 1
ATOM 1794 C CA . GLN A 1 219 ? -21.586 11.625 9.232 1.00 94.00 219 GLN A CA 1
ATOM 1795 C C . GLN A 1 219 ? -21.864 12.662 8.134 1.00 94.00 219 GLN A C 1
ATOM 1797 O O . GLN A 1 219 ? -22.497 12.323 7.137 1.00 94.00 219 GLN A O 1
ATOM 1802 N N . ARG A 1 220 ? -21.406 13.909 8.294 1.00 91.00 220 ARG A N 1
ATOM 1803 C CA . ARG A 1 220 ? -21.604 14.988 7.310 1.00 91.00 220 ARG A CA 1
ATOM 1804 C C . ARG A 1 220 ? -20.446 15.133 6.316 1.00 91.00 220 ARG A C 1
ATOM 1806 O O . ARG A 1 220 ? -20.692 15.633 5.222 1.00 91.00 220 ARG A O 1
ATOM 1813 N N . GLY A 1 221 ? -19.253 14.633 6.665 1.00 83.06 221 GLY A N 1
ATOM 1814 C CA . GLY A 1 221 ? -18.026 14.721 5.852 1.00 83.06 221 GLY A CA 1
ATOM 1815 C C . GLY A 1 221 ? -17.214 15.990 6.091 1.00 83.06 221 GLY A C 1
ATOM 1816 O O . GLY A 1 221 ? -17.804 17.090 6.025 1.00 83.06 221 GLY A O 1
#

pLDDT: mean 95.84, std 3.73, range [62.78, 98.75]

Radius of gyration: 18.03 Å; chains: 1; bounding box: 42×37×47 Å